Protein AF-F3KUN8-F1 (afdb_monomer)

Foldseek 3Di:
DDDDDDDDDDDDDDDPPPPPPPPPLPQADLQKEKEAEDEDPQFDDDDDDDDPDAPDRIDIGGADQDFDWDWHDGPVDTAIATDGDHGQWYWYADNVNQKIFIAGSVRDTPAIWGQAPPPSHYTHHPVNNVVSVVVVVVVVVVVVVVVVVVLLVLLVVCLVQLQDAQFKKWAWDWDDDDPDIFIKIWIWGFHDHDPFWTWTFTDAIATPVGRVHGDPPDDTDIDIDGSSRIDGDD

Mean predicted aligned error: 14.54 Å

Sequence (234 aa):
MIVGMRWFWTCVAVVGLTGCAGSLSTKVDESQALIQVTPPRQWLCALNGKEAGFLDREVTAKPGLHEVTVGIQDCAHRNVFNLTVSAGLIYRFSADLRALDVFNNSGRRVDRLFLNPNDRRTFVSLEESQRARDEQLIQRQEQQAAARAAEKQRKIANLPYIRKVGAQICREWPYSIGHGQISVIEVGYVEGVTNDKVQIRISRAYLKVAPNSSPGGFQPSIIWDDPMNWDLCQ

Structure (mmCIF, N/CA/C/O backbone):
data_AF-F3KUN8-F1
#
_entry.id   AF-F3KUN8-F1
#
loop_
_atom_site.group_PDB
_atom_site.id
_atom_site.type_symbol
_atom_site.label_atom_id
_atom_site.label_alt_id
_atom_site.label_comp_id
_atom_site.label_asym_id
_atom_site.label_entity_id
_atom_site.label_seq_id
_atom_site.pdbx_PDB_ins_code
_atom_site.Cartn_x
_atom_site.Cartn_y
_atom_site.Cartn_z
_atom_site.occupancy
_atom_site.B_iso_or_equiv
_atom_site.auth_seq_id
_atom_site.auth_comp_id
_atom_site.auth_asym_id
_atom_site.auth_atom_id
_atom_site.pdbx_PDB_model_num
ATOM 1 N N . MET A 1 1 ? 70.239 -65.206 -17.584 1.00 32.38 1 MET A N 1
ATOM 2 C CA . MET A 1 1 ? 69.664 -65.627 -18.877 1.00 32.38 1 MET A CA 1
ATOM 3 C C . MET A 1 1 ? 68.182 -65.279 -18.842 1.00 32.38 1 MET A C 1
ATOM 5 O O . MET A 1 1 ? 67.530 -65.667 -17.888 1.00 32.38 1 MET A O 1
ATOM 9 N N . ILE A 1 2 ? 67.719 -64.549 -19.862 1.00 30.73 2 ILE A N 1
ATOM 10 C CA . ILE A 1 2 ? 66.319 -64.311 -20.270 1.00 30.73 2 ILE A CA 1
ATOM 11 C C . ILE A 1 2 ? 65.497 -63.261 -19.477 1.00 30.73 2 ILE A C 1
ATOM 13 O O . ILE A 1 2 ? 65.015 -63.525 -18.386 1.00 30.73 2 ILE A O 1
ATOM 17 N N . VAL A 1 3 ? 65.355 -62.096 -20.148 1.00 31.59 3 VAL A N 1
ATOM 18 C CA . VAL A 1 3 ? 64.144 -61.274 -20.431 1.00 31.59 3 VAL A CA 1
ATOM 19 C C . VAL A 1 3 ? 63.356 -60.742 -19.219 1.00 31.59 3 VAL A C 1
ATOM 21 O O . VAL A 1 3 ? 62.933 -61.497 -18.367 1.00 31.59 3 VAL A O 1
ATOM 24 N N . GLY A 1 4 ? 63.070 -59.451 -19.040 1.00 32.59 4 GLY A N 1
ATOM 25 C CA . GLY A 1 4 ? 62.890 -58.344 -19.975 1.00 32.59 4 GLY A CA 1
ATOM 26 C C . GLY A 1 4 ? 61.475 -57.799 -19.766 1.00 32.59 4 GLY A C 1
ATOM 27 O O . GLY A 1 4 ? 60.518 -58.455 -20.153 1.00 32.59 4 GLY A O 1
ATOM 28 N N . MET A 1 5 ? 61.318 -56.620 -19.153 1.00 29.30 5 MET A N 1
ATOM 29 C CA . MET A 1 5 ? 60.013 -55.952 -19.094 1.00 29.30 5 MET A CA 1
ATOM 30 C C . MET A 1 5 ? 60.193 -54.434 -19.019 1.00 29.30 5 MET A C 1
ATOM 32 O O . MET A 1 5 ? 60.679 -53.874 -18.038 1.00 29.30 5 MET A O 1
ATOM 36 N N . ARG A 1 6 ? 59.863 -53.793 -20.143 1.00 32.66 6 ARG A N 1
ATOM 37 C CA . ARG A 1 6 ? 59.879 -52.347 -20.370 1.00 32.66 6 ARG A CA 1
ATOM 38 C C . ARG A 1 6 ? 58.789 -51.675 -19.537 1.00 32.66 6 ARG A C 1
ATOM 40 O O . ARG A 1 6 ? 57.626 -52.055 -19.629 1.00 32.66 6 ARG A O 1
ATOM 47 N N . TRP A 1 7 ? 59.167 -50.635 -18.802 1.00 31.30 7 TRP A N 1
ATOM 48 C CA . TRP A 1 7 ? 58.241 -49.688 -18.190 1.00 31.30 7 TRP A CA 1
ATOM 49 C C . TRP A 1 7 ? 57.826 -48.648 -19.235 1.00 31.30 7 TRP A C 1
ATOM 51 O O . TRP A 1 7 ? 58.663 -47.917 -19.764 1.00 31.30 7 TRP A O 1
ATOM 61 N N . PHE A 1 8 ? 56.533 -48.610 -19.551 1.00 30.59 8 PHE A N 1
ATOM 62 C CA . PHE A 1 8 ? 55.912 -47.563 -20.357 1.00 30.59 8 PHE A CA 1
ATOM 63 C C . PHE A 1 8 ? 55.776 -46.292 -19.508 1.00 30.59 8 PHE A C 1
ATOM 65 O O . PHE A 1 8 ? 55.036 -46.265 -18.526 1.00 30.59 8 PHE A O 1
ATOM 72 N N . TRP A 1 9 ? 56.481 -45.232 -19.897 1.00 30.69 9 TRP A N 1
ATOM 73 C CA . TRP A 1 9 ? 56.189 -43.873 -19.452 1.00 30.69 9 TRP A CA 1
ATOM 74 C C . TRP A 1 9 ? 54.916 -43.399 -20.155 1.00 30.69 9 TRP A C 1
ATOM 76 O O . TRP A 1 9 ? 54.897 -43.275 -21.377 1.00 30.69 9 TRP A O 1
ATOM 86 N N . THR A 1 10 ? 53.859 -43.125 -19.391 1.00 34.28 10 THR A N 1
ATOM 87 C CA . THR A 1 10 ? 52.678 -42.419 -19.899 1.00 34.28 10 THR A CA 1
ATOM 88 C C . THR A 1 10 ? 52.668 -41.039 -19.260 1.00 34.28 10 THR A C 1
ATOM 90 O O . THR A 1 10 ? 52.385 -40.895 -18.073 1.00 34.28 10 THR A O 1
ATOM 93 N N . CYS A 1 11 ? 53.045 -40.027 -20.041 1.00 30.00 11 CYS A N 1
ATOM 94 C CA . CYS A 1 11 ? 52.900 -38.627 -19.669 1.00 30.00 11 CYS A CA 1
ATOM 95 C C . CYS A 1 11 ? 51.408 -38.293 -19.560 1.00 30.00 11 CYS A C 1
ATOM 97 O O . CYS A 1 11 ? 50.670 -38.377 -20.541 1.00 30.00 11 CYS A O 1
ATOM 99 N N . VAL A 1 12 ? 50.974 -37.902 -18.365 1.00 31.91 12 VAL A N 1
ATOM 100 C CA . VAL A 1 12 ? 49.663 -37.296 -18.130 1.00 31.91 12 VAL A CA 1
ATOM 101 C C . VAL A 1 12 ? 49.683 -35.897 -18.748 1.00 31.91 12 VAL A C 1
ATOM 103 O O . VAL A 1 12 ? 50.331 -34.988 -18.232 1.00 31.91 12 VAL A O 1
ATOM 106 N N . ALA A 1 13 ? 48.998 -35.732 -19.878 1.00 29.38 13 ALA A N 1
ATOM 107 C CA . ALA A 1 13 ? 48.717 -34.426 -20.456 1.00 29.38 13 ALA A CA 1
ATOM 108 C C . ALA A 1 13 ? 47.660 -33.725 -19.591 1.00 29.38 13 ALA A C 1
ATOM 110 O O . ALA A 1 13 ? 46.498 -34.130 -19.548 1.00 29.38 13 ALA A O 1
ATOM 111 N N . VAL A 1 14 ? 48.078 -32.684 -18.872 1.00 32.38 14 VAL A N 1
ATOM 112 C CA . VAL A 1 14 ? 47.174 -31.787 -18.152 1.00 32.38 14 VAL A CA 1
ATOM 113 C C . VAL A 1 14 ? 46.357 -31.005 -19.177 1.00 32.38 14 VAL A C 1
ATOM 115 O O . VAL A 1 14 ? 46.889 -30.281 -20.016 1.00 32.38 14 VAL A O 1
ATOM 118 N N . VAL A 1 15 ? 45.043 -31.185 -19.087 1.00 32.38 15 VAL A N 1
ATOM 119 C CA . VAL A 1 15 ? 44.008 -30.482 -19.840 1.00 32.38 15 VAL A CA 1
ATOM 120 C C . VAL A 1 15 ? 44.037 -28.999 -19.462 1.00 32.38 15 VAL A C 1
ATOM 122 O O . VAL A 1 15 ? 43.474 -28.584 -18.453 1.00 32.38 15 VAL A O 1
ATOM 125 N N . GLY A 1 16 ? 44.700 -28.189 -20.283 1.00 26.64 16 GLY A N 1
ATOM 126 C CA . GLY A 1 16 ? 44.530 -26.741 -20.305 1.00 26.64 16 GLY A CA 1
ATOM 127 C C . GLY A 1 16 ? 43.359 -26.382 -21.213 1.00 26.64 16 GLY A C 1
ATOM 128 O O . GLY A 1 16 ? 43.564 -26.064 -22.379 1.00 26.64 16 GLY A O 1
ATOM 129 N N . LEU A 1 17 ? 42.129 -26.449 -20.696 1.00 30.94 17 LEU A N 1
ATOM 130 C CA . LEU A 1 17 ? 40.975 -25.813 -21.334 1.00 30.94 17 LEU A CA 1
ATOM 131 C C . LEU A 1 17 ? 41.127 -24.295 -21.179 1.00 30.94 17 LEU A C 1
ATOM 133 O O . LEU A 1 17 ? 40.593 -23.684 -20.255 1.00 30.94 17 LEU A O 1
ATOM 137 N N . THR A 1 18 ? 41.882 -23.678 -22.084 1.00 31.52 18 THR A N 1
ATOM 138 C CA . THR A 1 18 ? 41.754 -22.253 -22.367 1.00 31.52 18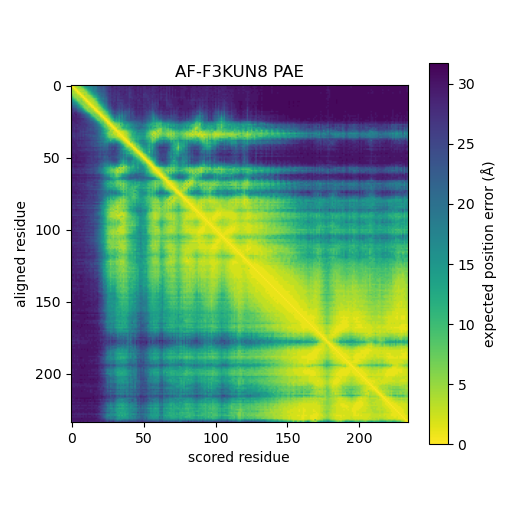 THR A CA 1
ATOM 139 C C . THR A 1 18 ? 40.354 -22.036 -22.927 1.00 31.52 18 THR A C 1
ATOM 141 O O . THR A 1 18 ? 40.066 -22.289 -24.094 1.00 31.52 18 THR A O 1
ATOM 144 N N . GLY A 1 19 ? 39.442 -21.615 -22.052 1.00 26.66 19 GLY A N 1
ATOM 145 C CA . GLY A 1 19 ? 38.137 -21.129 -22.458 1.00 26.66 19 GLY A CA 1
ATOM 146 C C . GLY A 1 19 ? 38.333 -19.972 -23.428 1.00 26.66 19 GLY A C 1
ATOM 147 O O . GLY A 1 19 ? 38.747 -18.884 -23.031 1.00 26.66 19 GLY A O 1
ATOM 148 N N . CYS A 1 20 ? 38.037 -20.210 -24.703 1.00 29.95 20 CYS A N 1
ATOM 149 C CA . CYS A 1 20 ? 37.795 -19.152 -25.662 1.00 29.95 20 CYS A CA 1
ATOM 150 C C . CYS A 1 20 ? 36.599 -18.341 -25.153 1.00 29.95 20 CYS A C 1
ATOM 152 O O . CYS A 1 20 ? 35.443 -18.694 -25.383 1.00 29.95 20 CYS A O 1
ATOM 154 N N . ALA A 1 21 ? 36.870 -17.242 -24.452 1.00 31.73 21 ALA A N 1
ATOM 155 C CA . ALA A 1 21 ? 35.954 -16.120 -24.423 1.00 31.73 21 ALA A CA 1
ATOM 156 C C . ALA A 1 21 ? 35.914 -15.580 -25.857 1.00 31.73 21 ALA A C 1
ATOM 158 O O . ALA A 1 21 ? 36.740 -14.762 -26.250 1.00 31.73 21 ALA A O 1
ATOM 159 N N . GLY A 1 22 ? 35.014 -16.129 -26.673 1.00 27.84 22 GLY A N 1
ATOM 160 C CA . GLY A 1 22 ? 34.710 -15.580 -27.981 1.00 27.84 22 GLY A CA 1
ATOM 161 C C . GLY A 1 22 ? 34.134 -14.187 -27.779 1.00 27.84 22 GLY A C 1
ATOM 162 O O . GLY A 1 22 ? 32.946 -14.038 -27.500 1.00 27.84 22 GLY A O 1
ATOM 163 N N . SER A 1 23 ? 34.973 -13.162 -27.897 1.00 33.62 23 SER A N 1
ATOM 164 C CA . SER A 1 23 ? 34.515 -11.824 -28.229 1.00 33.62 23 SER A CA 1
ATOM 165 C C . SER A 1 23 ? 33.959 -11.895 -29.649 1.00 33.62 23 SER A C 1
ATOM 167 O O . SER A 1 23 ? 34.680 -11.738 -30.632 1.00 33.62 23 SER A O 1
ATOM 169 N N . LEU A 1 24 ? 32.666 -12.204 -29.758 1.00 36.97 24 LEU A N 1
ATOM 170 C CA . LEU A 1 24 ? 31.920 -12.077 -31.001 1.00 36.97 24 LEU A CA 1
ATOM 171 C C . LEU A 1 24 ? 31.959 -10.589 -31.389 1.00 36.97 24 LEU A C 1
ATOM 173 O O . LEU A 1 24 ? 31.207 -9.772 -30.863 1.00 36.97 24 LEU A O 1
ATOM 177 N N . SER A 1 25 ? 32.903 -10.216 -32.253 1.00 38.19 25 SER A N 1
ATOM 178 C CA . SER A 1 25 ? 32.890 -8.934 -32.951 1.00 38.19 25 SER A CA 1
ATOM 179 C C . SER A 1 25 ? 31.845 -9.049 -34.056 1.00 38.19 25 SER A C 1
ATOM 181 O O . SER A 1 25 ? 32.158 -9.330 -35.211 1.00 38.19 25 SER A O 1
ATOM 183 N N . THR A 1 26 ? 30.574 -8.924 -33.684 1.00 53.50 26 THR A N 1
ATOM 184 C CA . THR A 1 26 ? 29.479 -8.799 -34.641 1.00 53.50 26 THR A CA 1
ATOM 185 C C . THR A 1 26 ? 29.529 -7.388 -35.211 1.00 53.50 26 THR A C 1
ATOM 187 O O . THR A 1 26 ? 29.015 -6.437 -34.631 1.00 53.50 26 THR A O 1
ATOM 190 N N . LYS A 1 27 ? 30.221 -7.225 -36.345 1.00 53.91 27 LYS A N 1
ATOM 191 C CA . LYS A 1 27 ? 30.045 -6.037 -37.184 1.00 53.91 27 LYS A CA 1
ATOM 192 C C . LYS A 1 27 ? 28.603 -6.050 -37.684 1.00 53.91 27 LYS A C 1
ATOM 194 O O . LYS A 1 27 ? 28.247 -6.913 -38.482 1.00 53.91 27 LYS A O 1
ATOM 199 N N . VAL A 1 28 ? 27.785 -5.136 -37.175 1.00 58.41 28 VAL A N 1
ATOM 200 C CA . VAL A 1 28 ? 26.420 -4.920 -37.660 1.00 58.41 28 VAL A CA 1
ATOM 201 C C . VAL A 1 28 ? 26.501 -4.031 -38.895 1.00 58.41 28 VAL A C 1
ATOM 203 O O . VAL A 1 28 ? 27.267 -3.065 -38.918 1.00 58.41 28 VAL A O 1
ATOM 206 N N . ASP A 1 29 ? 25.749 -4.388 -39.932 1.00 59.16 29 ASP A N 1
ATOM 207 C CA . ASP A 1 29 ? 25.555 -3.541 -41.108 1.00 59.16 29 ASP A CA 1
ATOM 208 C C . ASP A 1 29 ? 25.048 -2.159 -40.652 1.00 59.16 29 ASP A C 1
ATOM 210 O O . ASP A 1 29 ? 24.178 -2.069 -39.787 1.00 59.16 29 ASP A O 1
ATOM 214 N N . GLU A 1 30 ? 25.584 -1.070 -41.205 1.00 62.00 30 GLU A N 1
ATOM 215 C CA . GLU A 1 30 ? 25.142 0.295 -40.872 1.00 62.00 30 GLU A CA 1
ATOM 216 C C . GLU A 1 30 ? 23.647 0.506 -41.163 1.00 62.00 30 GLU A C 1
ATOM 218 O O . GLU A 1 30 ? 23.007 1.382 -40.582 1.00 62.00 30 GLU A O 1
ATOM 223 N N . SER A 1 31 ? 23.072 -0.347 -42.012 1.00 56.19 31 SER A N 1
ATOM 224 C CA . SER A 1 31 ? 21.648 -0.412 -42.300 1.00 56.19 31 SER A CA 1
ATOM 225 C C . SER A 1 31 ? 20.842 -1.288 -41.330 1.00 56.19 31 SER A C 1
ATOM 227 O O . SER A 1 31 ? 19.678 -1.532 -41.594 1.00 56.19 31 SER A O 1
ATOM 229 N N . GLN A 1 32 ? 21.371 -1.805 -40.220 1.00 65.19 32 GLN A N 1
ATOM 230 C CA . GLN A 1 32 ? 20.608 -2.693 -39.324 1.00 65.19 32 GLN A CA 1
ATOM 231 C C . GLN A 1 32 ? 20.838 -2.368 -37.848 1.00 65.19 32 GLN A C 1
ATOM 233 O O . GLN A 1 32 ? 21.863 -1.805 -37.475 1.00 65.19 32 GLN A O 1
ATOM 238 N N . ALA A 1 33 ? 19.874 -2.712 -36.996 1.00 62.91 33 ALA A N 1
ATOM 239 C CA . ALA A 1 33 ? 20.032 -2.696 -35.543 1.00 62.91 33 ALA A CA 1
ATOM 240 C C . ALA A 1 33 ? 20.100 -4.135 -35.018 1.00 62.91 33 ALA A C 1
ATOM 242 O O . ALA A 1 33 ? 19.364 -4.994 -35.503 1.00 62.91 33 ALA A O 1
ATOM 243 N N . LEU A 1 34 ? 20.944 -4.398 -34.018 1.00 70.44 34 LEU A N 1
ATOM 244 C CA . LEU A 1 34 ? 21.077 -5.719 -33.394 1.00 70.44 34 LEU A CA 1
ATOM 245 C C . LEU A 1 34 ? 20.596 -5.668 -31.945 1.00 70.44 34 LEU A C 1
ATOM 247 O O . LEU A 1 34 ? 21.126 -4.905 -31.148 1.00 70.44 34 LEU A O 1
ATOM 251 N N . ILE A 1 35 ? 19.632 -6.502 -31.573 1.00 70.69 35 ILE A N 1
ATOM 252 C CA . ILE A 1 35 ? 19.118 -6.616 -30.206 1.00 70.69 35 ILE A CA 1
ATOM 253 C C . ILE A 1 35 ? 19.627 -7.922 -29.603 1.00 70.69 35 ILE A C 1
ATOM 255 O O . ILE A 1 35 ? 19.191 -8.998 -29.986 1.00 70.69 35 ILE A O 1
ATOM 259 N N . GLN A 1 36 ? 20.534 -7.838 -28.640 1.00 69.94 36 GLN A N 1
ATOM 260 C CA . GLN A 1 36 ? 21.099 -8.966 -27.917 1.00 69.94 36 GLN A CA 1
ATOM 261 C C . GLN A 1 36 ? 20.374 -9.198 -26.585 1.00 69.94 36 GLN A C 1
ATOM 263 O O . GLN A 1 36 ? 20.323 -8.327 -25.710 1.00 69.94 36 GLN A O 1
ATOM 268 N N . VAL A 1 37 ? 19.891 -10.418 -26.380 1.00 64.12 37 VAL A N 1
ATOM 269 C CA . VAL A 1 37 ? 19.349 -10.885 -25.103 1.00 64.12 37 VAL A CA 1
ATOM 270 C C . VAL A 1 37 ? 20.382 -11.810 -24.471 1.00 64.12 37 VAL A C 1
ATOM 272 O O . VAL A 1 37 ? 20.675 -12.885 -24.993 1.00 64.12 37 VAL A O 1
ATOM 275 N N . THR A 1 38 ? 20.954 -11.396 -23.336 1.00 60.28 38 THR A N 1
ATOM 276 C CA . THR A 1 38 ? 21.833 -12.266 -22.539 1.00 60.28 38 THR A CA 1
ATOM 277 C C . THR A 1 38 ? 21.018 -12.852 -21.387 1.00 60.28 38 THR A C 1
ATOM 279 O O . THR A 1 38 ? 20.906 -12.203 -20.346 1.00 60.28 38 THR A O 1
ATOM 282 N N . PRO A 1 39 ? 20.415 -14.046 -21.536 1.00 54.22 39 PRO A N 1
ATOM 283 C CA . PRO A 1 39 ? 19.679 -14.647 -20.436 1.00 54.22 39 PRO A CA 1
ATOM 284 C C . PRO A 1 39 ? 20.639 -15.008 -19.288 1.00 54.22 39 PRO A C 1
ATOM 286 O O . PRO A 1 39 ? 21.737 -15.523 -19.539 1.00 54.22 39 PRO A O 1
ATOM 289 N N . PRO A 1 40 ? 20.244 -14.814 -18.019 1.00 50.53 40 PRO A N 1
ATOM 290 C CA . PRO A 1 40 ? 20.873 -15.496 -16.896 1.00 50.53 40 PRO A CA 1
ATOM 291 C C . PRO A 1 40 ? 20.851 -17.015 -17.124 1.00 50.53 40 PRO A C 1
ATOM 293 O O . PRO A 1 40 ? 19.922 -17.552 -17.726 1.00 50.53 40 PRO A O 1
ATOM 296 N N . ARG A 1 41 ? 21.856 -17.739 -16.610 1.00 46.56 41 ARG A N 1
ATOM 297 C CA . ARG A 1 41 ? 22.044 -19.199 -16.799 1.00 46.56 41 ARG A CA 1
ATOM 298 C C . ARG A 1 41 ? 20.822 -20.088 -16.468 1.00 46.56 41 ARG A C 1
ATOM 300 O O . ARG A 1 41 ? 20.863 -21.270 -16.777 1.00 46.56 41 ARG A O 1
ATOM 307 N N . GLN A 1 42 ? 19.768 -19.555 -15.848 1.00 46.38 42 GLN A N 1
ATOM 308 C CA . GLN A 1 42 ? 18.603 -20.289 -15.333 1.00 46.38 42 GLN A CA 1
ATOM 309 C C . GLN A 1 42 ? 17.321 -20.165 -16.189 1.00 46.38 42 GLN A C 1
ATOM 311 O O . GLN A 1 42 ? 16.285 -20.673 -15.785 1.00 46.38 42 GLN A O 1
ATOM 316 N N . TRP A 1 43 ? 17.361 -19.509 -17.356 1.00 46.94 43 TRP A N 1
ATOM 317 C CA . TRP A 1 43 ? 16.150 -19.094 -18.096 1.00 46.94 43 TRP A CA 1
ATOM 318 C C . TRP A 1 43 ? 15.665 -20.069 -19.184 1.00 46.94 43 TRP A C 1
ATOM 320 O O . TRP A 1 43 ? 14.705 -19.782 -19.893 1.00 46.94 43 TRP A O 1
ATOM 330 N N . LEU A 1 44 ? 16.318 -21.219 -19.359 1.00 39.88 44 LEU A N 1
ATOM 331 C CA . LEU A 1 44 ? 15.998 -22.154 -20.444 1.00 39.88 44 LEU A CA 1
ATOM 332 C C . LEU A 1 44 ? 14.940 -23.181 -20.010 1.00 39.88 44 LEU A C 1
ATOM 334 O O . LEU A 1 44 ? 15.262 -24.336 -19.744 1.00 39.88 44 LEU A O 1
ATOM 338 N N . CYS A 1 45 ? 13.673 -22.769 -19.982 1.00 39.84 45 CYS A N 1
ATOM 339 C CA . CYS A 1 45 ? 12.540 -23.692 -20.073 1.00 39.84 45 CYS A CA 1
ATOM 340 C C . CYS A 1 45 ? 12.069 -23.732 -21.540 1.00 39.84 45 CYS A C 1
ATOM 342 O O . CYS A 1 45 ? 11.851 -22.687 -22.145 1.00 39.84 45 CYS A O 1
ATOM 344 N N . ALA A 1 46 ? 11.984 -24.925 -22.138 1.00 32.81 46 ALA A N 1
ATOM 345 C CA . ALA A 1 46 ? 11.721 -25.127 -23.567 1.00 32.81 46 ALA A CA 1
ATOM 346 C C . ALA A 1 46 ? 10.443 -24.416 -24.065 1.00 32.81 46 ALA A C 1
ATOM 348 O O . ALA A 1 46 ? 9.377 -24.557 -23.466 1.00 32.81 46 ALA A O 1
ATOM 349 N N . LEU A 1 47 ? 10.545 -23.705 -25.193 1.00 34.44 47 LEU A N 1
ATOM 350 C CA . LEU A 1 47 ? 9.426 -23.026 -25.848 1.00 34.44 47 LEU A CA 1
ATOM 351 C C . LEU A 1 47 ? 8.997 -23.792 -27.103 1.00 34.44 47 LEU A C 1
ATOM 353 O O . LEU A 1 47 ? 9.756 -23.914 -28.061 1.00 34.44 47 LEU A O 1
ATOM 357 N N . ASN A 1 48 ? 7.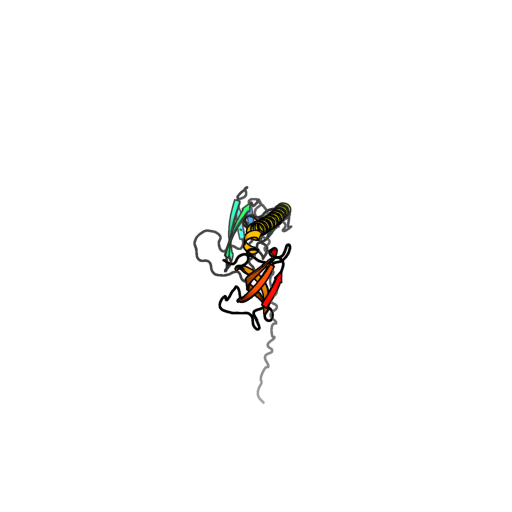762 -24.293 -27.092 1.00 31.86 48 ASN A N 1
ATOM 358 C CA . ASN A 1 48 ? 7.041 -24.732 -28.284 1.00 31.86 48 ASN A CA 1
ATOM 359 C C . ASN A 1 48 ? 6.183 -23.566 -28.785 1.00 31.86 48 ASN A C 1
ATOM 361 O O . ASN A 1 48 ? 5.380 -23.038 -28.018 1.00 31.86 48 ASN A O 1
ATOM 365 N N . GLY A 1 49 ? 6.271 -23.234 -30.074 1.00 29.11 49 GLY A N 1
ATOM 366 C CA . GLY A 1 49 ? 5.246 -22.423 -30.732 1.00 29.11 49 GLY A CA 1
ATOM 367 C C . GLY 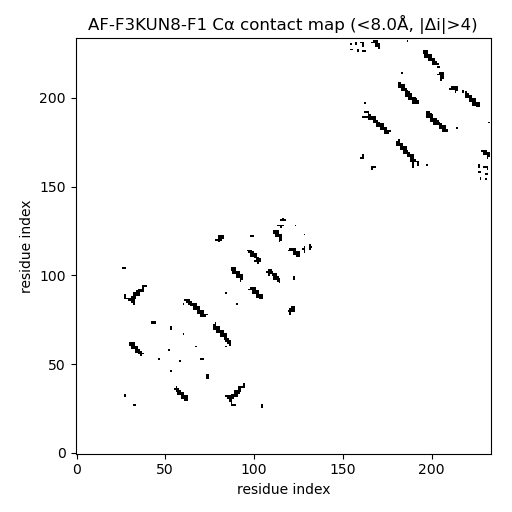A 1 49 ? 5.762 -21.522 -31.843 1.00 29.11 49 GLY A C 1
ATOM 368 O O . GLY A 1 49 ? 6.498 -20.577 -31.600 1.00 29.11 49 GLY A O 1
ATOM 369 N N . LYS A 1 50 ? 5.320 -21.838 -33.060 1.00 33.00 50 LYS A N 1
ATOM 370 C CA . LYS A 1 50 ? 5.460 -21.085 -34.308 1.00 33.00 50 LYS A CA 1
ATOM 371 C C . LYS A 1 50 ? 5.060 -19.612 -34.144 1.00 33.00 50 LYS A C 1
ATOM 373 O O . LYS A 1 50 ? 3.875 -19.331 -34.084 1.00 33.00 50 LYS A O 1
ATOM 378 N N . GLU A 1 51 ? 6.036 -18.715 -34.121 1.00 33.28 51 GLU A N 1
ATOM 379 C CA . GLU A 1 51 ? 6.026 -17.351 -34.675 1.00 33.28 51 GLU A CA 1
ATOM 380 C C . GLU A 1 51 ? 7.424 -16.762 -34.417 1.00 33.28 51 GLU A C 1
ATOM 382 O O . GLU A 1 51 ? 8.070 -17.093 -33.425 1.00 33.28 51 GLU A O 1
ATOM 387 N N . ALA A 1 52 ? 7.964 -16.020 -35.381 1.00 32.38 52 ALA A N 1
ATOM 388 C CA . ALA A 1 52 ? 9.389 -15.699 -35.484 1.00 32.38 52 ALA A CA 1
ATOM 389 C C . ALA A 1 52 ? 10.009 -15.086 -34.203 1.00 32.38 52 ALA A C 1
ATOM 391 O O . ALA A 1 52 ? 9.456 -14.153 -33.628 1.00 32.38 52 ALA A O 1
ATOM 392 N N . GLY A 1 53 ? 11.195 -15.577 -33.806 1.00 37.06 53 GLY A N 1
ATOM 393 C CA . GLY A 1 53 ? 12.120 -14.879 -32.893 1.00 37.06 53 GLY A CA 1
ATOM 394 C C . GLY A 1 53 ? 12.256 -15.398 -31.452 1.00 37.06 53 GLY A C 1
ATOM 395 O O . GLY A 1 53 ? 12.950 -14.774 -30.660 1.00 37.06 53 GLY A O 1
ATOM 396 N N . PHE A 1 54 ? 11.641 -16.525 -31.079 1.00 43.34 54 PHE A N 1
ATOM 397 C CA . PHE A 1 54 ? 11.569 -16.969 -29.671 1.00 43.34 54 PHE A CA 1
ATOM 398 C C . PHE A 1 54 ? 12.809 -17.685 -29.092 1.00 43.34 54 PHE A C 1
ATOM 400 O O . PHE A 1 54 ? 12.796 -18.068 -27.922 1.00 43.34 54 PHE A O 1
ATOM 407 N N . LEU A 1 55 ? 13.884 -17.870 -29.866 1.00 40.06 55 LEU A N 1
ATOM 408 C CA . LEU A 1 55 ? 15.114 -18.546 -29.412 1.00 40.06 55 LEU A CA 1
ATOM 409 C C . LEU A 1 55 ? 16.405 -17.789 -29.740 1.00 40.06 55 LEU A C 1
ATOM 411 O O . LEU A 1 55 ? 17.481 -18.204 -29.298 1.00 40.06 55 LEU A O 1
ATOM 415 N N . ASP A 1 56 ? 16.320 -16.684 -30.477 1.00 47.56 56 ASP A N 1
ATOM 416 C CA . ASP A 1 56 ? 17.519 -15.991 -30.914 1.00 47.56 56 ASP A CA 1
ATOM 417 C C . ASP A 1 56 ? 18.005 -15.058 -29.807 1.00 47.56 56 ASP A C 1
ATOM 419 O O . ASP A 1 56 ? 17.335 -14.115 -29.390 1.00 47.56 56 ASP A O 1
ATOM 423 N N . ARG A 1 57 ? 19.228 -15.317 -29.330 1.00 56.31 57 ARG A N 1
ATOM 424 C CA . ARG A 1 57 ? 19.964 -14.402 -28.441 1.00 56.31 57 ARG A CA 1
ATOM 425 C C . ARG A 1 57 ? 20.241 -13.054 -29.105 1.00 56.31 57 ARG A C 1
ATOM 427 O O . ARG A 1 57 ? 20.742 -12.158 -28.434 1.00 56.31 57 ARG A O 1
ATOM 434 N N . GLU A 1 58 ? 19.948 -12.934 -30.397 1.00 60.88 58 GLU A N 1
ATOM 435 C CA . GLU A 1 58 ? 20.211 -11.785 -31.243 1.00 60.88 58 GLU A CA 1
ATOM 436 C C . GLU A 1 58 ? 19.054 -11.598 -32.239 1.00 60.88 58 GLU A C 1
ATOM 438 O O . GLU A 1 58 ? 18.786 -12.476 -33.049 1.00 60.88 58 GLU A O 1
ATOM 443 N N . VAL A 1 59 ? 18.366 -10.459 -32.197 1.00 65.69 59 VAL A N 1
ATOM 444 C CA . VAL A 1 59 ? 17.308 -10.094 -33.149 1.00 65.69 59 VAL A CA 1
ATOM 445 C C . VAL A 1 59 ? 17.801 -8.927 -33.992 1.00 65.69 59 VAL A C 1
ATOM 447 O O . VAL A 1 59 ? 18.141 -7.875 -33.455 1.00 65.69 59 VAL A O 1
ATOM 450 N N . THR A 1 60 ? 17.823 -9.092 -35.311 1.00 62.72 60 THR A N 1
ATOM 451 C CA . THR A 1 60 ? 18.223 -8.025 -36.235 1.00 62.72 60 THR A CA 1
ATOM 452 C C . THR A 1 60 ? 16.993 -7.298 -36.770 1.00 62.72 60 THR A C 1
ATOM 454 O O . THR A 1 60 ? 16.087 -7.923 -37.320 1.00 62.72 60 THR A O 1
ATOM 457 N N . ALA A 1 61 ? 16.961 -5.974 -36.640 1.00 61.78 61 ALA A N 1
ATOM 458 C CA . ALA A 1 61 ? 15.891 -5.122 -37.149 1.00 61.78 61 ALA A CA 1
ATOM 459 C C . ALA A 1 61 ? 16.375 -4.269 -38.332 1.00 61.78 61 ALA A C 1
ATOM 461 O O . ALA A 1 61 ? 17.505 -3.776 -38.344 1.00 61.78 61 ALA A O 1
ATOM 462 N N . LYS A 1 62 ? 15.504 -4.096 -39.336 1.00 57.66 62 LYS A N 1
ATOM 463 C CA . LYS A 1 62 ? 15.735 -3.196 -40.479 1.00 57.66 62 LYS A CA 1
ATOM 464 C C . LYS A 1 62 ? 15.772 -1.728 -40.011 1.00 57.66 62 LYS A C 1
ATOM 466 O O . LYS A 1 62 ? 15.130 -1.403 -39.013 1.00 57.66 62 LYS A O 1
ATOM 471 N N . PRO A 1 63 ? 16.499 -0.845 -40.713 1.00 45.47 63 PRO A N 1
ATOM 472 C CA . PRO A 1 63 ? 16.717 0.528 -40.286 1.00 45.47 63 PRO A CA 1
ATOM 473 C C . PRO A 1 63 ? 15.454 1.359 -40.533 1.00 45.47 63 PRO A C 1
ATOM 475 O O . PRO A 1 63 ? 14.823 1.248 -41.582 1.00 45.47 63 PRO A O 1
ATOM 478 N N . GLY A 1 64 ? 15.103 2.210 -39.576 1.00 49.50 64 GLY A N 1
ATOM 479 C CA . GLY A 1 64 ? 13.910 3.054 -39.615 1.00 49.50 64 GLY A CA 1
ATOM 480 C C . GLY A 1 64 ? 13.357 3.232 -38.207 1.00 49.50 64 GLY A C 1
ATOM 481 O O . GLY A 1 64 ? 13.739 2.493 -37.305 1.00 49.50 64 GLY A O 1
ATOM 482 N N . LEU A 1 65 ? 12.479 4.216 -38.003 1.00 46.66 65 LEU A N 1
ATOM 483 C CA . LEU A 1 65 ? 11.791 4.441 -36.728 1.00 46.66 65 LEU A CA 1
ATOM 484 C C . LEU A 1 65 ? 10.744 3.329 -36.524 1.00 46.66 65 LEU A C 1
ATOM 486 O O . LEU A 1 65 ? 9.544 3.539 -36.676 1.00 46.66 65 LEU A O 1
ATOM 490 N N . HIS A 1 66 ? 11.219 2.106 -36.305 1.00 52.72 66 HIS A N 1
ATOM 491 C CA . HIS A 1 66 ? 10.400 0.918 -36.147 1.00 52.72 66 HIS A CA 1
ATOM 492 C C . HIS A 1 66 ? 10.290 0.606 -34.658 1.00 52.72 66 HIS A C 1
ATOM 494 O O . HIS A 1 66 ? 11.290 0.339 -33.989 1.00 52.72 66 HIS A O 1
ATOM 500 N N . GLU A 1 67 ? 9.064 0.645 -34.143 1.00 55.66 67 GLU A N 1
ATOM 501 C CA . GLU A 1 67 ? 8.741 0.030 -32.862 1.00 55.66 67 GLU A CA 1
ATOM 502 C C . GLU A 1 67 ? 8.840 -1.490 -33.056 1.00 55.66 67 GLU A C 1
ATOM 504 O O . GLU A 1 67 ? 8.041 -2.109 -33.759 1.00 55.66 67 GLU A O 1
ATOM 509 N N . VAL A 1 68 ? 9.892 -2.086 -32.507 1.00 62.56 68 VAL A N 1
ATOM 510 C CA . VAL A 1 68 ? 10.124 -3.526 -32.502 1.00 62.56 68 VAL A CA 1
ATOM 511 C C . VAL A 1 68 ? 9.595 -4.072 -31.184 1.00 62.56 68 VAL A C 1
ATOM 513 O O . VAL A 1 68 ? 10.093 -3.743 -30.107 1.00 62.56 68 VAL A O 1
ATOM 516 N N . THR A 1 69 ? 8.589 -4.936 -31.257 1.00 58.69 69 THR A N 1
ATOM 517 C CA . THR A 1 69 ? 8.114 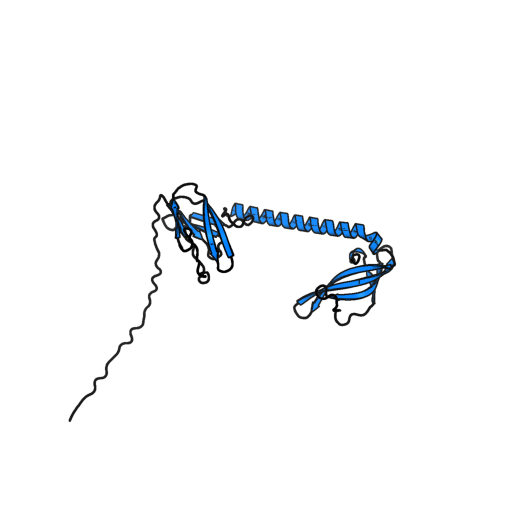-5.676 -30.087 1.00 58.69 69 THR A CA 1
ATOM 518 C C . THR A 1 69 ? 8.994 -6.902 -29.868 1.00 58.69 69 THR A C 1
ATOM 520 O O . THR A 1 69 ? 9.062 -7.790 -30.716 1.00 58.69 69 THR A O 1
ATOM 523 N N . VAL A 1 70 ? 9.651 -6.972 -28.712 1.00 64.88 70 VAL A N 1
ATOM 524 C CA . VAL A 1 70 ? 10.479 -8.108 -28.296 1.00 64.88 70 VAL A CA 1
ATOM 525 C C . VAL A 1 70 ? 9.789 -8.831 -27.145 1.00 64.88 70 VAL A C 1
ATOM 527 O O . VAL A 1 70 ? 9.659 -8.306 -26.040 1.00 64.88 70 VAL A O 1
ATOM 530 N N . GLY A 1 71 ? 9.341 -10.059 -27.398 1.00 57.38 71 GLY A N 1
ATOM 531 C CA . GLY A 1 71 ? 8.853 -10.959 -26.356 1.00 57.38 71 GLY A CA 1
ATOM 532 C C . GLY A 1 71 ? 10.007 -11.740 -25.733 1.00 57.38 71 GLY A C 1
ATOM 533 O O . GLY A 1 71 ? 10.677 -12.488 -26.434 1.00 57.38 71 GLY A O 1
ATOM 534 N N . ILE A 1 72 ? 10.215 -11.610 -24.422 1.00 62.94 72 ILE A N 1
ATOM 535 C CA . ILE A 1 72 ? 11.164 -12.424 -23.654 1.00 62.94 72 ILE A CA 1
ATOM 536 C C . ILE A 1 72 ? 10.372 -13.275 -22.664 1.00 62.94 72 ILE A C 1
ATOM 538 O O . ILE A 1 72 ? 9.718 -12.758 -21.758 1.00 62.94 72 ILE A O 1
ATOM 542 N N . GLN A 1 73 ? 10.431 -14.593 -22.824 1.00 55.91 73 GLN A N 1
ATOM 543 C CA . GLN A 1 73 ? 9.773 -15.524 -21.915 1.00 55.91 73 GLN A CA 1
ATOM 544 C C . GLN A 1 73 ? 10.781 -16.117 -20.923 1.00 55.91 73 GLN A C 1
ATOM 546 O O . GLN A 1 73 ? 11.774 -16.718 -21.318 1.00 55.91 73 GLN A O 1
ATOM 551 N N . ASP A 1 74 ? 10.503 -15.928 -19.635 1.00 53.16 74 ASP A N 1
ATOM 552 C CA . ASP A 1 74 ? 11.097 -16.641 -18.501 1.00 53.16 74 ASP A CA 1
ATOM 553 C C . ASP A 1 74 ? 10.180 -17.836 -18.146 1.00 53.16 74 ASP A C 1
ATOM 555 O O . ASP A 1 74 ? 8.982 -17.831 -18.447 1.00 53.16 74 ASP A O 1
ATOM 559 N N . CYS A 1 75 ? 10.730 -18.857 -17.490 1.00 52.31 75 CYS A N 1
ATOM 560 C CA . CYS A 1 75 ? 10.005 -19.958 -16.856 1.00 52.31 75 CYS A CA 1
ATOM 561 C C . CYS A 1 75 ? 8.799 -19.519 -15.987 1.00 52.31 75 CYS A C 1
ATOM 563 O O . CYS A 1 75 ? 7.835 -20.274 -15.883 1.00 52.31 75 CYS A O 1
ATOM 565 N N . ALA A 1 76 ? 8.824 -18.330 -15.371 1.00 53.75 76 ALA A N 1
ATOM 566 C CA . ALA A 1 76 ? 7.732 -17.818 -14.534 1.00 53.75 76 ALA A CA 1
ATOM 567 C C . ALA A 1 76 ? 6.804 -16.815 -15.246 1.00 53.75 76 ALA A C 1
ATOM 569 O O . ALA A 1 76 ? 5.626 -16.708 -14.897 1.00 53.75 76 ALA A O 1
ATOM 570 N N . HIS A 1 77 ? 7.309 -16.067 -16.233 1.00 59.97 77 HIS A N 1
ATOM 571 C CA . HIS A 1 77 ? 6.599 -14.921 -16.806 1.00 59.97 77 HIS A CA 1
ATOM 572 C C . HIS A 1 77 ? 6.920 -14.709 -18.288 1.00 59.97 77 HIS A C 1
ATOM 574 O O . HIS A 1 77 ? 8.070 -14.778 -18.714 1.00 59.97 77 HIS A O 1
ATOM 580 N N . ARG A 1 78 ? 5.901 -14.350 -19.077 1.00 65.88 78 ARG A N 1
ATOM 581 C CA . ARG A 1 78 ? 6.088 -13.813 -20.430 1.00 65.88 78 ARG A CA 1
ATOM 582 C C . ARG A 1 78 ? 6.186 -12.293 -20.340 1.00 65.88 78 ARG A C 1
ATOM 584 O O . ARG A 1 78 ? 5.173 -11.626 -20.140 1.00 65.88 78 ARG A O 1
ATOM 591 N N . ASN A 1 79 ? 7.391 -11.757 -20.489 1.00 68.69 79 ASN A N 1
ATOM 592 C CA . ASN A 1 79 ? 7.615 -10.321 -20.592 1.00 68.69 79 ASN A CA 1
ATOM 593 C C . ASN A 1 79 ? 7.559 -9.916 -22.067 1.00 68.69 79 ASN A C 1
ATOM 595 O O . ASN A 1 79 ? 8.113 -10.590 -22.930 1.00 68.69 79 ASN A O 1
ATOM 599 N N . VAL A 1 80 ? 6.865 -8.827 -22.376 1.00 69.31 80 VAL A N 1
ATOM 600 C CA . VAL A 1 80 ? 6.805 -8.277 -23.734 1.00 69.31 80 VAL A CA 1
ATOM 601 C C . VAL A 1 80 ? 7.229 -6.825 -23.644 1.00 69.31 80 VAL A C 1
ATOM 603 O O . VAL A 1 80 ? 6.617 -6.058 -22.902 1.00 69.31 80 VAL A O 1
ATOM 606 N N . PHE A 1 81 ? 8.284 -6.476 -24.369 1.00 71.44 81 PHE A N 1
ATOM 607 C CA . PHE A 1 81 ? 8.867 -5.145 -24.386 1.00 71.44 81 PHE A CA 1
ATOM 608 C C . PHE A 1 81 ? 8.655 -4.489 -25.742 1.00 71.44 81 PHE A C 1
ATOM 610 O O . PHE A 1 81 ? 8.773 -5.143 -26.778 1.00 71.44 81 PHE A O 1
ATOM 617 N N . ASN A 1 82 ? 8.401 -3.188 -25.725 1.00 71.31 82 ASN A N 1
ATOM 618 C CA . ASN A 1 82 ? 8.356 -2.369 -26.926 1.00 71.31 82 ASN A CA 1
ATOM 619 C C . ASN A 1 82 ? 9.642 -1.549 -26.990 1.00 71.31 82 ASN A C 1
ATOM 621 O O . ASN A 1 82 ? 9.960 -0.805 -26.058 1.00 71.31 82 ASN A O 1
ATOM 625 N N . LEU A 1 83 ? 10.396 -1.728 -28.073 1.00 71.88 83 LEU A N 1
ATOM 626 C CA . LEU A 1 83 ? 11.684 -1.086 -28.291 1.00 71.88 83 LEU A CA 1
ATOM 627 C C . LEU A 1 83 ? 11.619 -0.194 -29.523 1.00 71.88 83 LEU A C 1
ATOM 629 O O . LEU A 1 83 ? 11.224 -0.646 -30.591 1.00 71.88 83 LEU A O 1
ATOM 633 N N . THR A 1 84 ? 12.107 1.033 -29.408 1.00 72.88 84 THR A N 1
ATOM 634 C CA . THR A 1 84 ? 12.418 1.860 -30.578 1.00 72.88 84 THR A CA 1
ATOM 635 C C . THR A 1 84 ? 13.911 1.743 -30.842 1.00 72.88 84 THR A C 1
ATOM 637 O O . THR A 1 84 ? 14.720 2.136 -29.999 1.00 72.88 84 THR A O 1
ATOM 640 N N . VAL A 1 85 ? 14.283 1.167 -31.985 1.00 75.31 85 VAL A N 1
ATOM 641 C CA . VAL A 1 85 ? 15.688 0.908 -32.333 1.00 75.31 85 VAL A CA 1
ATOM 642 C C . VAL A 1 85 ? 16.149 1.769 -33.502 1.00 75.31 85 VAL A C 1
ATOM 644 O O . VAL A 1 85 ? 15.400 2.019 -34.442 1.00 75.31 85 VAL A O 1
ATOM 647 N N . SER A 1 86 ? 17.406 2.197 -33.447 1.00 78.31 86 SER A N 1
ATOM 648 C CA . SER A 1 86 ? 18.070 2.967 -34.496 1.00 78.31 86 SER A CA 1
ATOM 649 C C . SER A 1 86 ? 19.099 2.106 -35.218 1.00 78.31 86 SER A C 1
ATOM 651 O O . SER A 1 86 ? 19.768 1.268 -34.611 1.00 78.31 86 SER A O 1
ATOM 653 N N . ALA A 1 87 ? 19.240 2.343 -36.520 1.00 75.44 87 ALA A N 1
ATOM 654 C CA . ALA A 1 87 ? 20.216 1.667 -37.366 1.00 75.44 87 ALA A CA 1
ATOM 655 C C . ALA A 1 87 ? 21.661 1.877 -36.876 1.00 75.44 87 ALA A C 1
ATOM 657 O O . ALA A 1 87 ? 21.992 2.935 -36.337 1.00 75.44 87 ALA A O 1
ATOM 658 N N . GLY A 1 88 ? 22.520 0.876 -37.078 1.00 74.56 88 GLY A N 1
ATOM 659 C CA . GLY A 1 88 ? 23.939 0.912 -36.721 1.00 74.56 88 GLY A CA 1
ATOM 660 C C . GLY A 1 88 ? 24.229 0.814 -35.219 1.00 74.56 88 GLY A C 1
ATOM 661 O O . GLY A 1 88 ? 25.360 1.078 -34.801 1.00 74.56 88 GLY A O 1
ATOM 662 N N . LEU A 1 89 ? 23.227 0.467 -34.399 1.00 83.12 89 LEU A N 1
ATOM 663 C CA . LEU A 1 89 ? 23.362 0.306 -32.951 1.00 83.12 89 LEU A CA 1
ATOM 664 C C . LEU A 1 89 ? 23.090 -1.132 -32.501 1.00 83.12 89 LEU A C 1
ATOM 666 O O . LEU A 1 89 ? 22.293 -1.871 -33.085 1.00 83.12 89 LEU A O 1
ATOM 670 N N . ILE A 1 90 ? 23.753 -1.503 -31.409 1.00 82.50 90 ILE A N 1
ATOM 671 C CA . ILE A 1 90 ? 23.602 -2.784 -30.726 1.00 82.50 90 ILE A CA 1
ATOM 672 C C . ILE A 1 90 ? 22.933 -2.526 -29.376 1.00 82.50 90 ILE A C 1
ATOM 674 O O . ILE A 1 90 ? 23.475 -1.817 -28.533 1.00 82.50 90 ILE A O 1
ATOM 678 N N . TYR A 1 91 ? 21.778 -3.127 -29.143 1.00 82.12 91 TYR A N 1
ATOM 679 C CA . TYR A 1 91 ? 21.004 -3.024 -27.912 1.00 82.12 91 TYR A CA 1
ATOM 680 C C . TYR A 1 91 ? 21.185 -4.300 -27.104 1.00 82.12 91 TYR A C 1
ATOM 682 O O . TYR A 1 91 ? 20.935 -5.379 -27.621 1.00 82.12 91 TYR A O 1
ATOM 690 N N . ARG A 1 92 ? 21.600 -4.221 -25.842 1.00 84.19 92 ARG A N 1
ATOM 691 C CA . ARG A 1 92 ? 21.817 -5.395 -24.989 1.00 84.19 92 ARG A CA 1
ATOM 692 C C . ARG A 1 92 ? 21.023 -5.287 -23.701 1.00 84.19 92 ARG A C 1
ATOM 694 O O . ARG A 1 92 ? 21.210 -4.344 -22.936 1.00 84.19 92 ARG A O 1
ATOM 701 N N . PHE A 1 93 ? 20.180 -6.277 -23.431 1.00 80.81 93 PHE A N 1
ATOM 702 C CA . PHE A 1 93 ? 19.455 -6.341 -22.163 1.00 80.81 93 PHE A CA 1
ATOM 703 C C . PHE A 1 93 ? 20.402 -6.611 -20.990 1.00 80.81 93 PHE A C 1
ATOM 705 O O . PHE A 1 93 ? 21.321 -7.432 -21.087 1.00 80.81 93 PHE A O 1
ATOM 712 N N . SER A 1 94 ? 20.147 -5.948 -19.863 1.00 81.75 94 SER A N 1
ATOM 713 C CA . SER A 1 94 ? 20.748 -6.299 -18.580 1.00 81.75 94 SER A CA 1
ATOM 714 C C . SER A 1 94 ? 20.241 -7.658 -18.092 1.00 81.75 94 SER A C 1
ATOM 716 O O . SER A 1 94 ? 19.165 -8.116 -18.472 1.00 81.75 94 SER A O 1
ATOM 718 N N . ALA A 1 95 ? 20.997 -8.299 -17.200 1.00 74.31 95 ALA A N 1
ATOM 719 C CA . ALA A 1 95 ? 20.643 -9.617 -16.666 1.00 74.31 95 ALA A CA 1
ATOM 720 C C . ALA A 1 95 ? 19.298 -9.643 -15.907 1.00 74.31 95 ALA A C 1
ATOM 722 O O . ALA A 1 95 ? 18.671 -10.692 -15.813 1.00 74.31 95 ALA A O 1
ATOM 723 N N . ASP A 1 96 ? 18.857 -8.505 -15.363 1.00 76.56 96 ASP A N 1
ATOM 724 C CA . ASP A 1 96 ? 17.583 -8.345 -14.652 1.00 76.56 96 ASP A CA 1
ATOM 725 C C . ASP A 1 96 ? 16.437 -7.826 -15.544 1.00 76.56 96 ASP A C 1
ATOM 727 O O . ASP A 1 96 ? 15.338 -7.593 -15.043 1.00 76.56 96 ASP A O 1
ATOM 731 N N . LEU A 1 97 ? 16.693 -7.621 -16.845 1.00 77.62 97 LEU A N 1
ATOM 732 C CA . LEU A 1 97 ? 15.781 -7.027 -17.833 1.00 77.62 97 LEU A CA 1
ATOM 733 C C . LEU A 1 97 ? 15.237 -5.635 -17.476 1.00 77.62 97 LEU A C 1
ATOM 735 O O . LEU A 1 97 ? 14.226 -5.198 -18.026 1.00 77.62 97 LEU A O 1
ATOM 739 N N . ARG A 1 98 ? 15.885 -4.914 -16.557 1.00 82.75 98 ARG A N 1
ATOM 740 C CA . ARG A 1 98 ? 15.454 -3.563 -16.159 1.00 82.75 98 ARG A CA 1
ATOM 741 C C . ARG A 1 98 ? 16.142 -2.456 -16.938 1.00 82.75 98 ARG A C 1
ATOM 743 O O . ARG A 1 98 ? 15.701 -1.309 -16.864 1.00 82.75 98 ARG A O 1
ATOM 750 N N . ALA A 1 99 ? 17.206 -2.781 -17.663 1.00 86.62 99 ALA A N 1
ATOM 751 C CA . ALA A 1 99 ? 17.953 -1.834 -18.464 1.00 86.62 99 ALA A CA 1
ATOM 752 C C . ALA A 1 99 ? 18.313 -2.414 -19.834 1.00 86.62 99 ALA A C 1
ATOM 754 O O . ALA A 1 99 ? 18.460 -3.626 -20.011 1.00 86.62 99 ALA A O 1
ATOM 755 N N . LEU A 1 100 ? 18.485 -1.510 -20.790 1.00 88.12 100 LEU A N 1
ATOM 756 C CA . LEU A 1 100 ? 18.931 -1.792 -22.142 1.00 88.12 100 LEU A CA 1
ATOM 757 C C . LEU A 1 100 ? 20.168 -0.933 -22.415 1.00 88.12 100 LEU A C 1
ATOM 759 O O . LEU A 1 100 ? 20.079 0.289 -22.519 1.00 88.12 100 LEU A O 1
ATOM 763 N N . ASP A 1 101 ? 21.337 -1.563 -22.471 1.00 89.38 101 ASP A N 1
ATOM 764 C CA . ASP A 1 101 ? 22.592 -0.902 -22.820 1.00 89.38 101 ASP A CA 1
ATOM 765 C C . ASP A 1 101 ? 22.686 -0.757 -24.346 1.00 89.38 101 ASP A C 1
ATOM 767 O O . ASP A 1 101 ? 22.553 -1.740 -25.073 1.00 89.38 101 ASP A O 1
ATOM 771 N N . VAL A 1 102 ? 22.942 0.456 -24.834 1.00 89.12 102 VAL A N 1
ATOM 772 C CA . VAL A 1 102 ? 23.057 0.760 -26.266 1.00 89.12 102 VAL A CA 1
ATOM 773 C C . VAL A 1 102 ? 24.525 0.970 -26.615 1.00 89.12 102 VAL A C 1
ATOM 775 O O . VAL A 1 102 ? 25.208 1.789 -25.998 1.00 89.12 102 VAL A O 1
ATOM 778 N N . PHE A 1 103 ? 25.026 0.249 -27.609 1.00 87.38 103 PHE A N 1
ATOM 779 C CA . PHE A 1 103 ? 26.405 0.291 -28.082 1.00 87.38 103 PHE A CA 1
ATOM 780 C C . PHE A 1 103 ? 26.456 0.701 -29.551 1.00 87.38 103 PHE A C 1
ATOM 782 O O . PHE A 1 103 ? 25.546 0.411 -30.324 1.00 87.38 103 PHE A O 1
ATOM 789 N N . ASN A 1 104 ? 27.543 1.355 -29.946 1.00 87.31 104 ASN A N 1
ATOM 790 C CA . ASN A 1 104 ? 27.854 1.580 -31.354 1.00 87.31 104 ASN A CA 1
ATOM 791 C C . ASN A 1 104 ? 28.625 0.385 -31.957 1.00 87.31 104 ASN A C 1
ATOM 793 O O . ASN A 1 104 ? 29.056 -0.527 -31.246 1.00 87.31 104 ASN A O 1
ATOM 797 N N . ASN A 1 105 ? 28.895 0.443 -33.262 1.00 81.75 105 ASN A N 1
ATOM 798 C CA . ASN A 1 105 ? 29.665 -0.578 -33.985 1.00 81.75 105 ASN A CA 1
ATOM 799 C C . ASN A 1 105 ? 31.123 -0.755 -33.512 1.00 81.75 105 ASN A C 1
ATOM 801 O O . ASN A 1 105 ? 31.742 -1.770 -33.825 1.00 81.75 105 ASN A O 1
ATOM 805 N N . SER A 1 106 ? 31.688 0.191 -32.749 1.00 84.06 106 SER A N 1
ATOM 806 C CA . SER A 1 106 ? 33.015 0.030 -32.133 1.00 84.06 106 SER A CA 1
ATOM 807 C C . SER A 1 106 ? 32.975 -0.651 -30.761 1.00 84.06 106 SER A C 1
ATOM 809 O O . SER A 1 106 ? 34.017 -0.815 -30.128 1.00 84.06 106 SER A O 1
ATOM 811 N N . GLY A 1 107 ? 31.791 -1.057 -30.290 1.00 81.00 107 GLY A N 1
ATOM 812 C CA . GLY A 1 107 ? 31.595 -1.696 -28.989 1.00 81.00 107 GLY A CA 1
ATOM 813 C C . GLY A 1 107 ? 31.612 -0.721 -27.808 1.00 81.00 107 GLY A C 1
ATOM 814 O O . GLY A 1 107 ? 31.616 -1.154 -26.655 1.00 81.00 107 GLY A O 1
ATOM 815 N N . ARG A 1 108 ? 31.606 0.595 -28.056 1.00 88.06 108 ARG A N 1
ATOM 816 C CA . ARG A 1 108 ? 31.485 1.618 -27.012 1.00 88.06 108 ARG A CA 1
ATOM 817 C C . ARG A 1 108 ? 30.014 1.806 -26.656 1.00 88.06 108 ARG A C 1
ATOM 819 O O . ARG A 1 108 ? 29.185 2.031 -27.535 1.00 88.06 108 ARG A O 1
ATOM 826 N N . ARG A 1 109 ? 29.697 1.778 -25.358 1.00 89.00 109 ARG A N 1
ATOM 827 C CA . ARG A 1 109 ? 28.357 2.128 -24.872 1.00 89.00 109 ARG A CA 1
ATOM 828 C C . ARG A 1 109 ? 28.086 3.613 -25.121 1.00 89.00 109 ARG A C 1
ATOM 830 O O . ARG A 1 109 ? 28.864 4.455 -24.667 1.00 89.00 109 ARG A O 1
ATOM 837 N N . VAL A 1 110 ? 27.003 3.906 -25.828 1.00 91.00 110 VAL A N 1
ATOM 838 C CA . VAL A 1 110 ? 26.541 5.262 -26.152 1.00 91.00 110 VAL A CA 1
ATOM 839 C C . VAL A 1 110 ? 25.378 5.702 -25.275 1.00 91.00 110 VAL A C 1
ATOM 841 O O . VAL A 1 110 ? 25.276 6.887 -24.988 1.00 91.00 110 VAL A O 1
ATOM 844 N N . ASP A 1 111 ? 24.556 4.764 -24.799 1.00 90.25 111 ASP A N 1
ATOM 845 C CA . ASP A 1 111 ? 23.418 5.074 -23.935 1.00 90.25 111 ASP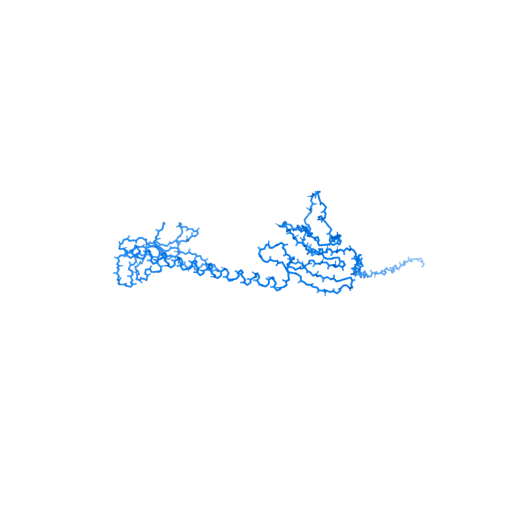 A CA 1
ATOM 846 C C . ASP A 1 111 ? 23.041 3.880 -23.040 1.00 90.25 111 ASP A C 1
ATOM 848 O O . ASP A 1 111 ? 23.520 2.754 -23.222 1.00 90.25 111 ASP A O 1
ATOM 852 N N . ARG A 1 112 ? 22.187 4.134 -22.052 1.00 91.69 112 ARG A N 1
ATOM 853 C CA . ARG A 1 112 ? 21.510 3.130 -21.238 1.00 91.69 112 ARG A CA 1
ATOM 854 C C . ARG A 1 112 ? 20.071 3.576 -20.994 1.00 91.69 112 ARG A C 1
ATOM 856 O O . ARG A 1 112 ? 19.831 4.546 -20.279 1.00 91.69 112 ARG A O 1
ATOM 863 N N . LEU A 1 113 ? 19.132 2.793 -21.508 1.00 90.94 113 LEU A N 1
ATOM 864 C CA . LEU A 1 113 ? 17.703 2.984 -21.294 1.00 90.94 113 LEU A CA 1
ATOM 865 C C . LEU A 1 113 ? 17.222 2.128 -20.122 1.00 90.94 113 LEU A C 1
ATOM 867 O O . LEU A 1 113 ? 17.786 1.071 -19.829 1.00 90.94 113 LEU A O 1
ATOM 871 N N . PHE A 1 114 ? 16.167 2.575 -19.456 1.00 90.75 114 PHE A N 1
ATOM 872 C CA . PHE A 1 114 ? 15.605 1.947 -18.266 1.00 90.75 114 PHE A CA 1
ATOM 873 C C . PHE A 1 114 ? 14.136 1.628 -18.479 1.00 90.75 114 PHE A C 1
ATOM 875 O O . PHE A 1 114 ? 13.411 2.387 -19.116 1.00 90.75 114 PHE A O 1
ATOM 882 N N . LEU A 1 115 ? 13.689 0.521 -17.899 1.00 88.00 115 LEU A N 1
ATOM 883 C CA . LEU A 1 115 ? 12.291 0.131 -17.958 1.00 88.00 115 LEU A CA 1
ATOM 884 C C . LEU A 1 115 ? 11.409 1.203 -17.297 1.00 88.00 115 LEU A C 1
ATOM 886 O O . LEU A 1 115 ? 11.659 1.629 -16.162 1.00 88.00 115 LEU A O 1
ATOM 890 N N . ASN A 1 116 ? 10.372 1.629 -18.007 1.00 88.56 116 ASN A N 1
ATOM 891 C CA . ASN A 1 116 ? 9.395 2.584 -17.517 1.00 88.56 116 ASN A CA 1
ATOM 892 C C . ASN A 1 116 ? 8.592 1.953 -16.363 1.00 88.56 116 ASN A C 1
ATOM 894 O O . ASN A 1 116 ? 7.987 0.890 -16.539 1.00 88.56 116 ASN A O 1
ATOM 898 N N . PRO A 1 117 ? 8.570 2.562 -15.164 1.00 87.12 117 PRO A N 1
ATOM 899 C CA . PRO A 1 117 ? 7.882 1.983 -14.014 1.00 87.12 117 PRO A CA 1
ATOM 900 C C . PRO A 1 117 ? 6.352 1.973 -14.159 1.00 87.12 117 PRO A C 1
ATOM 902 O O . PRO A 1 117 ? 5.701 1.228 -13.422 1.00 87.12 117 PRO A O 1
ATOM 905 N N . ASN A 1 118 ? 5.784 2.779 -15.067 1.00 87.12 118 ASN A N 1
ATOM 906 C CA . ASN A 1 118 ? 4.339 2.915 -15.260 1.00 87.12 118 ASN A CA 1
ATOM 907 C C . ASN A 1 118 ? 3.750 1.760 -16.078 1.00 87.12 118 ASN A C 1
ATOM 909 O O . ASN A 1 118 ? 2.782 1.141 -15.643 1.00 87.12 118 ASN A O 1
ATOM 913 N N . ASP A 1 119 ? 4.339 1.439 -17.232 1.00 86.12 119 ASP A N 1
ATOM 914 C CA . ASP A 1 119 ? 3.838 0.377 -18.116 1.00 86.12 119 ASP A CA 1
ATOM 915 C C . ASP A 1 119 ? 4.627 -0.939 -18.011 1.00 86.12 119 ASP A C 1
ATOM 917 O O . ASP A 1 119 ? 4.093 -1.997 -18.344 1.00 86.12 119 ASP A O 1
ATOM 921 N N . ARG A 1 120 ? 5.873 -0.891 -17.516 1.00 82.88 120 ARG A N 1
ATOM 922 C CA . ARG A 1 120 ? 6.827 -2.011 -17.449 1.00 82.88 120 ARG A CA 1
ATOM 923 C C . ARG A 1 120 ? 7.059 -2.720 -18.785 1.00 82.88 120 ARG A C 1
ATOM 925 O O . ARG A 1 120 ? 7.356 -3.914 -18.805 1.00 82.88 120 ARG A O 1
ATOM 932 N N . ARG A 1 121 ? 6.921 -1.996 -19.893 1.00 82.50 121 ARG A N 1
ATOM 933 C CA . ARG A 1 121 ? 7.062 -2.510 -21.263 1.00 82.50 121 ARG A CA 1
ATOM 934 C C . ARG A 1 121 ? 7.962 -1.638 -22.121 1.00 82.50 121 ARG A C 1
ATOM 936 O O . ARG A 1 121 ? 8.621 -2.169 -23.009 1.00 82.50 121 ARG A O 1
ATOM 943 N N . THR A 1 122 ? 7.994 -0.334 -21.869 1.00 86.38 122 THR A N 1
ATOM 944 C CA . THR A 1 122 ? 8.799 0.610 -22.646 1.00 86.38 122 THR A CA 1
ATOM 945 C C . THR A 1 122 ? 10.123 0.903 -21.954 1.00 86.38 122 THR A C 1
ATOM 947 O O . THR A 1 122 ? 10.220 0.897 -20.725 1.00 86.38 122 THR A O 1
ATOM 950 N N . PHE A 1 123 ? 11.162 1.147 -22.750 1.00 87.06 123 PHE A N 1
ATOM 951 C CA . PHE A 1 123 ? 12.456 1.611 -22.261 1.00 87.06 123 PHE A CA 1
ATOM 952 C C . PHE A 1 123 ? 12.597 3.102 -22.546 1.00 87.06 123 PHE A C 1
ATOM 954 O O . PHE A 1 123 ? 12.442 3.539 -23.682 1.00 87.06 123 PHE A O 1
ATOM 961 N N . VAL A 1 124 ? 12.885 3.865 -21.499 1.00 90.19 124 VAL A N 1
ATOM 962 C CA . VAL A 1 124 ? 12.969 5.327 -21.510 1.00 90.19 124 VAL A CA 1
ATOM 963 C C . VAL A 1 124 ? 14.329 5.777 -20.982 1.00 90.19 124 VAL A C 1
ATOM 965 O O . VAL A 1 124 ? 15.088 4.980 -20.420 1.00 90.19 124 VAL A O 1
ATOM 968 N N . SER A 1 125 ? 14.660 7.053 -21.151 1.00 91.25 125 SER A N 1
ATOM 969 C CA . SER A 1 125 ? 15.890 7.620 -20.591 1.00 91.25 125 SER A CA 1
ATOM 970 C C . SER A 1 125 ? 15.918 7.532 -19.055 1.00 91.25 125 SER A C 1
ATOM 972 O O . SER A 1 125 ? 14.894 7.331 -18.391 1.00 91.25 125 SER A O 1
ATOM 974 N N . LEU A 1 126 ? 17.101 7.700 -18.452 1.00 89.88 126 LEU A N 1
ATOM 975 C CA . LEU A 1 126 ? 17.228 7.733 -16.989 1.00 89.88 126 LEU A CA 1
ATOM 976 C C . LEU A 1 126 ? 16.348 8.823 -16.363 1.00 89.88 126 LEU A C 1
ATOM 978 O O . LEU A 1 126 ? 15.708 8.570 -15.344 1.00 89.88 126 LEU A O 1
ATOM 982 N N . GLU A 1 127 ? 16.314 10.002 -16.981 1.00 91.38 127 GLU A N 1
ATOM 983 C CA . GLU A 1 127 ? 15.558 11.156 -16.499 1.00 91.38 127 GLU A CA 1
ATOM 984 C C . GLU A 1 127 ? 14.049 10.883 -16.519 1.00 91.38 127 GLU A C 1
ATOM 986 O O . GLU A 1 127 ? 13.377 11.070 -15.507 1.00 91.38 127 GLU A O 1
ATOM 991 N N . GLU A 1 128 ? 13.517 10.350 -17.620 1.00 91.06 128 GLU A N 1
ATOM 992 C CA . GLU A 1 128 ? 12.103 9.958 -17.715 1.00 91.06 128 GLU A CA 1
ATOM 993 C C . GLU A 1 128 ? 11.754 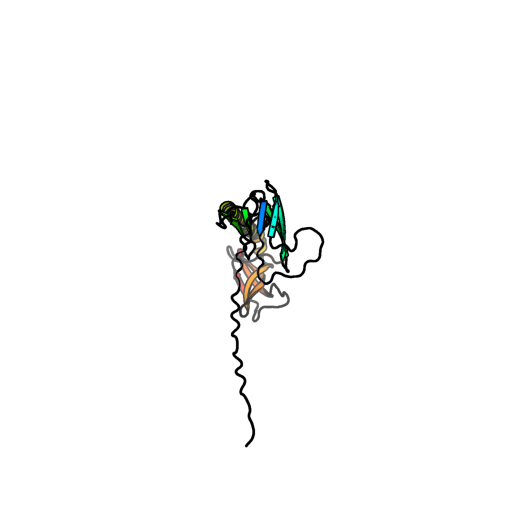8.851 -16.713 1.00 91.06 128 GLU A C 1
ATOM 995 O O . GLU A 1 128 ? 10.728 8.912 -16.036 1.00 91.06 128 GLU A O 1
ATOM 1000 N N . SER A 1 129 ? 12.636 7.859 -16.557 1.00 90.44 129 SER A N 1
ATOM 1001 C CA . SER A 1 129 ? 12.458 6.775 -15.588 1.00 90.44 129 SER A CA 1
ATOM 1002 C C . SER A 1 129 ? 12.454 7.284 -14.139 1.00 90.44 129 SER A C 1
ATOM 1004 O O . SER A 1 129 ? 11.723 6.757 -13.300 1.00 90.44 129 SER A O 1
ATOM 1006 N N . GLN A 1 130 ? 13.274 8.292 -13.821 1.00 91.69 130 GLN A N 1
ATOM 1007 C CA . GLN A 1 130 ? 13.301 8.943 -12.508 1.00 91.69 130 GLN A CA 1
ATOM 1008 C C . GLN A 1 130 ? 12.028 9.752 -12.266 1.00 91.69 130 GLN A C 1
ATOM 1010 O O . GLN A 1 130 ? 11.359 9.503 -11.268 1.00 91.69 130 GLN A O 1
ATOM 1015 N N . ARG A 1 131 ? 11.636 10.611 -13.215 1.00 92.81 131 ARG A N 1
ATOM 1016 C CA . ARG A 1 131 ? 10.398 11.401 -13.132 1.00 92.81 131 ARG A CA 1
ATOM 1017 C C . ARG A 1 131 ? 9.175 10.517 -12.893 1.00 92.81 131 ARG A C 1
ATOM 1019 O O . ARG A 1 131 ? 8.419 10.761 -11.960 1.00 92.81 131 ARG A O 1
ATOM 1026 N N . ALA A 1 132 ? 9.041 9.424 -13.644 1.00 91.25 132 ALA A N 1
ATOM 1027 C CA . ALA A 1 132 ? 7.937 8.485 -13.466 1.00 91.25 132 ALA A CA 1
ATOM 1028 C C . ALA A 1 132 ? 7.944 7.800 -12.081 1.00 91.25 132 ALA A C 1
ATOM 1030 O O . ALA A 1 132 ? 6.886 7.545 -11.509 1.00 91.25 132 ALA A O 1
ATOM 1031 N N . ARG A 1 133 ? 9.121 7.507 -11.505 1.00 90.81 133 ARG A N 1
ATOM 1032 C CA . ARG A 1 133 ? 9.215 6.980 -10.129 1.00 90.81 133 ARG A CA 1
ATOM 1033 C C . ARG A 1 133 ? 8.804 8.021 -9.093 1.00 90.81 133 ARG A C 1
ATOM 1035 O O . ARG A 1 133 ? 8.093 7.672 -8.153 1.00 90.81 133 ARG A O 1
ATOM 1042 N N . ASP A 1 134 ? 9.238 9.262 -9.261 1.00 93.12 134 ASP A N 1
ATOM 1043 C CA . ASP A 1 134 ? 8.921 10.349 -8.335 1.00 93.12 134 ASP A CA 1
ATOM 1044 C C . ASP A 1 134 ? 7.418 10.654 -8.350 1.00 93.12 134 ASP A C 1
ATOM 1046 O O . ASP A 1 134 ? 6.794 10.742 -7.293 1.00 93.12 134 ASP A O 1
ATOM 1050 N N . GLU A 1 135 ? 6.800 10.678 -9.532 1.00 92.88 135 GLU A N 1
ATOM 1051 C CA . GLU A 1 135 ? 5.347 10.792 -9.690 1.00 92.88 135 GLU A CA 1
ATOM 1052 C C . GLU A 1 135 ? 4.599 9.654 -8.981 1.00 92.88 135 GLU A C 1
ATOM 1054 O O . GLU A 1 135 ? 3.646 9.907 -8.243 1.00 92.88 135 GLU A O 1
ATOM 1059 N N . GLN A 1 136 ? 5.048 8.401 -9.125 1.00 92.00 136 GLN A N 1
ATOM 1060 C CA . GLN A 1 136 ? 4.452 7.264 -8.412 1.00 92.00 136 GLN A CA 1
ATOM 1061 C C . GLN A 1 136 ? 4.577 7.388 -6.888 1.00 92.00 136 GLN A C 1
ATOM 1063 O O . GLN A 1 136 ? 3.677 6.969 -6.153 1.00 92.00 136 GLN A O 1
ATOM 1068 N N . LEU A 1 137 ? 5.696 7.925 -6.395 1.00 93.75 137 LEU A N 1
ATOM 1069 C CA . LEU A 1 137 ? 5.897 8.159 -4.967 1.00 93.75 137 LEU A CA 1
ATOM 1070 C C . LEU A 1 137 ? 4.946 9.237 -4.450 1.00 93.75 137 LEU A C 1
ATOM 1072 O O . LEU A 1 137 ? 4.302 9.012 -3.424 1.00 93.75 137 LEU A O 1
ATOM 1076 N N . ILE A 1 138 ? 4.810 10.349 -5.174 1.00 95.75 138 ILE A N 1
ATOM 1077 C CA . ILE A 1 138 ? 3.881 11.435 -4.838 1.00 95.75 138 ILE A CA 1
ATOM 1078 C C . ILE A 1 138 ? 2.445 10.907 -4.823 1.00 95.75 138 ILE A C 1
ATOM 1080 O O . ILE A 1 138 ? 1.769 11.016 -3.804 1.00 95.75 138 ILE A O 1
ATOM 1084 N N . GLN A 1 139 ? 2.011 10.218 -5.882 1.00 93.88 139 GLN A N 1
ATOM 1085 C CA . GLN A 1 139 ? 0.666 9.637 -5.952 1.00 93.88 139 GLN A CA 1
ATOM 1086 C C . GLN A 1 139 ? 0.396 8.661 -4.803 1.00 93.88 139 GLN A C 1
ATOM 1088 O O . GLN A 1 139 ? -0.678 8.675 -4.205 1.00 93.88 139 GLN A O 1
ATOM 1093 N N . ARG A 1 140 ? 1.372 7.816 -4.448 1.00 94.75 140 ARG A N 1
ATOM 1094 C CA . ARG A 1 140 ? 1.232 6.894 -3.313 1.00 94.75 140 ARG A CA 1
ATOM 1095 C C . ARG A 1 140 ? 1.094 7.649 -1.994 1.00 94.75 140 ARG A C 1
ATOM 1097 O O . ARG A 1 140 ? 0.290 7.248 -1.155 1.00 94.75 140 ARG A O 1
ATOM 1104 N N . GLN A 1 141 ? 1.871 8.709 -1.795 1.00 96.06 141 GLN A N 1
ATOM 1105 C CA . GLN A 1 141 ? 1.782 9.543 -0.597 1.00 96.06 141 GLN A CA 1
ATOM 1106 C C . GLN A 1 141 ? 0.430 10.253 -0.513 1.00 96.06 141 GLN A C 1
ATOM 1108 O O . GLN A 1 141 ? -0.198 10.228 0.543 1.00 96.06 141 GLN A O 1
ATOM 1113 N N . GLU A 1 142 ? -0.056 10.809 -1.621 1.00 96.12 142 GLU A N 1
ATOM 1114 C CA . GLU A 1 142 ? -1.370 11.449 -1.708 1.00 96.12 142 GLU A CA 1
ATOM 1115 C C . GLU A 1 142 ? -2.501 10.460 -1.426 1.00 96.12 142 GLU A C 1
ATOM 1117 O O . GLU A 1 142 ? -3.367 10.738 -0.598 1.00 96.12 142 GLU A O 1
ATOM 1122 N N . GLN A 1 143 ? -2.466 9.269 -2.030 1.00 95.62 143 GLN A N 1
ATOM 1123 C CA . GLN A 1 143 ? -3.442 8.210 -1.762 1.00 95.62 143 GLN A CA 1
ATOM 1124 C C . GLN A 1 143 ? -3.427 7.781 -0.292 1.00 95.62 143 GLN A C 1
ATOM 1126 O O . GLN A 1 143 ? -4.484 7.617 0.316 1.00 95.62 143 GLN A O 1
ATOM 1131 N N . GLN A 1 144 ? -2.244 7.635 0.309 1.00 96.19 144 GLN A N 1
ATOM 1132 C CA . GLN A 1 144 ? -2.120 7.317 1.732 1.00 96.19 144 GLN A CA 1
ATOM 1133 C C . GLN A 1 144 ? -2.648 8.447 2.622 1.00 96.19 144 GLN A C 1
ATOM 1135 O O . GLN A 1 144 ? -3.323 8.173 3.614 1.00 96.19 144 GLN A O 1
ATOM 1140 N N . ALA A 1 145 ? -2.371 9.707 2.284 1.00 96.06 145 ALA A N 1
ATOM 1141 C CA . ALA A 1 145 ? -2.875 10.862 3.017 1.00 96.06 145 ALA A CA 1
ATOM 1142 C C . ALA A 1 145 ? -4.405 10.966 2.917 1.00 96.06 145 ALA A C 1
ATOM 1144 O O . ALA A 1 145 ? -5.073 11.138 3.937 1.00 96.06 145 ALA A O 1
ATOM 1145 N N . ALA A 1 146 ? -4.962 10.776 1.718 1.00 96.44 146 ALA A N 1
ATOM 1146 C CA . ALA A 1 146 ? -6.399 10.757 1.472 1.00 96.44 146 ALA A CA 1
ATOM 1147 C C . ALA A 1 146 ? -7.092 9.612 2.225 1.00 96.44 146 ALA A C 1
ATOM 1149 O O . ALA A 1 146 ? -8.102 9.840 2.888 1.00 96.44 146 ALA A O 1
ATOM 1150 N N . ALA A 1 147 ? -6.520 8.402 2.205 1.00 95.19 147 ALA A N 1
ATOM 1151 C CA . ALA A 1 147 ? -7.046 7.258 2.949 1.00 95.19 147 ALA A CA 1
ATOM 1152 C C . ALA A 1 147 ? -7.059 7.514 4.466 1.00 95.19 147 ALA A C 1
ATOM 1154 O O . ALA A 1 147 ? -8.075 7.285 5.120 1.00 95.19 147 ALA A O 1
ATOM 1155 N N . ARG A 1 148 ? -5.971 8.068 5.021 1.00 93.75 148 ARG A N 1
ATOM 1156 C CA . ARG A 1 148 ? -5.892 8.447 6.445 1.00 93.75 148 ARG A CA 1
ATOM 1157 C C . ARG A 1 148 ? -6.899 9.539 6.809 1.00 93.75 148 ARG A C 1
ATOM 1159 O O . ARG A 1 148 ? -7.506 9.485 7.877 1.00 93.75 148 ARG A O 1
ATOM 1166 N N . ALA A 1 149 ? -7.087 10.529 5.937 1.00 95.00 149 ALA A N 1
ATOM 1167 C CA . ALA A 1 149 ? -8.066 11.591 6.144 1.00 95.00 149 ALA A CA 1
ATOM 1168 C C . ALA A 1 149 ? -9.503 11.043 6.140 1.00 95.00 149 ALA A C 1
ATOM 1170 O O . ALA A 1 149 ? -10.282 11.375 7.035 1.00 95.00 149 ALA A O 1
ATOM 1171 N N . ALA A 1 150 ? -9.828 10.160 5.191 1.00 95.00 150 ALA A N 1
ATOM 1172 C CA . ALA A 1 150 ? -11.128 9.501 5.108 1.00 95.00 150 ALA A CA 1
ATOM 1173 C C . ALA A 1 150 ? -11.403 8.614 6.334 1.00 95.00 150 ALA A C 1
ATOM 1175 O O . ALA A 1 150 ? -12.491 8.668 6.907 1.00 95.00 150 ALA A O 1
ATOM 1176 N N . GLU A 1 151 ? -10.410 7.847 6.794 1.00 91.94 151 GLU A N 1
ATOM 1177 C CA . GLU A 1 151 ? -10.523 7.039 8.011 1.00 91.94 151 GLU A CA 1
ATOM 1178 C C . GLU A 1 151 ? -10.791 7.913 9.243 1.00 91.94 151 GLU A C 1
ATOM 1180 O O . GLU A 1 151 ? -11.715 7.643 10.013 1.00 91.94 151 GLU A O 1
ATOM 1185 N N . LYS A 1 152 ? -10.044 9.013 9.402 1.00 92.00 152 LYS A N 1
ATOM 1186 C CA . LYS A 1 152 ? -10.254 9.965 10.498 1.00 92.00 152 LYS A CA 1
ATOM 1187 C C . LYS A 1 152 ? -11.657 10.574 10.462 1.00 92.00 152 LYS A C 1
ATOM 1189 O O . LYS A 1 152 ? -12.299 10.664 11.506 1.00 92.00 152 LYS A O 1
ATOM 1194 N N . GLN A 1 153 ? -12.149 10.970 9.287 1.00 93.94 153 GLN A N 1
ATOM 1195 C CA . GLN A 1 153 ? -13.510 11.496 9.132 1.00 93.94 153 GLN A CA 1
ATOM 1196 C C . GLN A 1 153 ? -14.569 10.454 9.501 1.00 93.94 153 GLN A C 1
ATOM 1198 O O . GLN A 1 153 ? -15.502 10.778 10.232 1.00 93.94 153 GLN A O 1
ATOM 1203 N N . ARG A 1 154 ? -14.393 9.196 9.073 1.00 92.19 154 ARG A N 1
ATOM 1204 C CA . ARG A 1 154 ? -15.271 8.082 9.458 1.00 92.19 154 ARG A CA 1
ATOM 1205 C C . ARG A 1 154 ? -15.307 7.902 10.975 1.00 92.19 154 ARG A C 1
ATOM 1207 O O . ARG A 1 154 ? -16.386 7.776 11.546 1.00 92.19 154 ARG A O 1
ATOM 1214 N N . LYS A 1 155 ? -14.145 7.929 11.636 1.00 90.88 155 LYS A N 1
ATOM 1215 C CA . LYS A 1 155 ? -14.057 7.827 13.101 1.00 90.88 155 LYS A CA 1
ATOM 1216 C C . LYS A 1 155 ? -14.779 8.977 13.796 1.00 90.88 155 LYS A C 1
ATOM 1218 O O . LYS A 1 155 ? -15.595 8.726 14.675 1.00 90.88 155 LYS A O 1
ATOM 1223 N N . ILE A 1 156 ? -14.558 10.216 13.348 1.00 94.00 156 ILE A N 1
ATOM 1224 C CA . ILE A 1 156 ? -15.244 11.401 13.888 1.00 94.00 156 ILE A CA 1
ATOM 1225 C C . ILE A 1 156 ? -16.764 11.285 13.720 1.00 94.00 156 ILE A C 1
ATOM 1227 O O . ILE A 1 156 ? -17.498 11.540 14.670 1.00 94.00 156 ILE A O 1
ATOM 1231 N N . ALA A 1 157 ? -17.244 10.860 12.548 1.00 94.62 157 ALA A N 1
ATOM 1232 C CA . ALA A 1 157 ? -18.672 10.663 12.297 1.00 94.62 157 ALA A CA 1
ATOM 1233 C C . ALA A 1 157 ? -19.283 9.575 13.198 1.00 94.62 157 ALA A C 1
ATOM 1235 O O . ALA A 1 157 ? -20.436 9.687 13.610 1.00 94.62 157 ALA A O 1
ATOM 1236 N N . ASN A 1 158 ? -18.499 8.552 13.549 1.00 95.00 158 ASN A N 1
ATOM 1237 C CA . ASN A 1 158 ? -18.939 7.449 14.398 1.00 95.00 158 ASN A CA 1
ATOM 1238 C C . ASN A 1 158 ? -18.853 7.742 15.906 1.00 95.00 158 ASN A C 1
ATOM 1240 O O . ASN A 1 158 ? -19.446 7.003 16.694 1.00 95.00 158 ASN A O 1
ATOM 1244 N N . LEU A 1 159 ? -18.167 8.813 16.329 1.00 94.81 159 LEU A N 1
ATOM 1245 C CA . LEU A 1 159 ? -17.967 9.147 17.745 1.00 94.81 159 LEU A CA 1
ATOM 1246 C C . LEU A 1 159 ? -19.255 9.171 18.586 1.00 94.81 159 LEU A C 1
ATOM 1248 O O . LEU A 1 159 ? -19.228 8.621 19.689 1.00 94.81 159 LEU A O 1
ATOM 1252 N N . PRO A 1 160 ? -20.384 9.752 18.130 1.00 95.56 160 PRO A N 1
ATOM 1253 C CA . PRO A 1 160 ? -21.615 9.758 18.922 1.00 95.56 160 PRO A CA 1
ATOM 1254 C C . PRO A 1 160 ? -22.148 8.350 19.212 1.00 95.56 160 PRO A C 1
ATOM 1256 O O . PRO A 1 160 ? -22.698 8.103 20.283 1.00 95.56 160 PRO A O 1
ATOM 1259 N N . TYR A 1 161 ? -21.961 7.418 18.275 1.00 96.38 161 TYR A N 1
ATOM 1260 C CA . TYR A 1 161 ? -22.388 6.029 18.421 1.00 96.38 161 TYR A CA 1
ATOM 1261 C C . TYR A 1 161 ? -21.417 5.229 19.288 1.00 96.38 161 TYR A C 1
ATOM 1263 O O . TYR A 1 161 ? -21.859 4.459 20.134 1.00 96.38 161 TYR A O 1
ATOM 1271 N N . ILE A 1 162 ? -20.109 5.456 19.127 1.00 96.38 162 ILE A N 1
ATOM 1272 C CA . ILE A 1 162 ? -19.063 4.849 19.963 1.00 96.38 162 ILE A CA 1
ATOM 1273 C C . ILE A 1 162 ? -19.254 5.254 21.426 1.00 96.38 162 ILE A C 1
ATOM 1275 O O . ILE A 1 162 ? -19.126 4.424 22.311 1.00 96.38 162 ILE A O 1
ATOM 1279 N N . ARG A 1 163 ? -19.609 6.514 21.700 1.00 96.75 163 ARG A N 1
ATOM 1280 C CA . ARG A 1 163 ? -19.817 7.026 23.065 1.00 96.75 163 ARG A CA 1
ATOM 1281 C C . ARG A 1 163 ? -21.168 6.649 23.672 1.00 96.75 163 ARG A C 1
ATOM 1283 O O . ARG A 1 163 ? -21.470 7.094 24.771 1.00 96.75 163 ARG A O 1
ATOM 1290 N N . LYS A 1 164 ? -22.018 5.878 22.996 1.00 97.06 164 LYS A N 1
ATOM 1291 C CA . LYS A 1 164 ? -23.322 5.500 23.549 1.00 97.06 164 LYS A CA 1
ATOM 1292 C C . LYS A 1 164 ? -23.147 4.369 24.565 1.00 97.06 164 LYS A C 1
ATOM 1294 O O . LYS A 1 164 ? -22.588 3.330 24.237 1.00 97.06 164 LYS A O 1
ATOM 1299 N N . VAL A 1 165 ? -23.667 4.535 25.783 1.00 97.62 165 VAL A N 1
ATOM 1300 C CA . VAL A 1 165 ? -23.702 3.444 26.776 1.00 97.62 165 VAL A CA 1
ATOM 1301 C C . VAL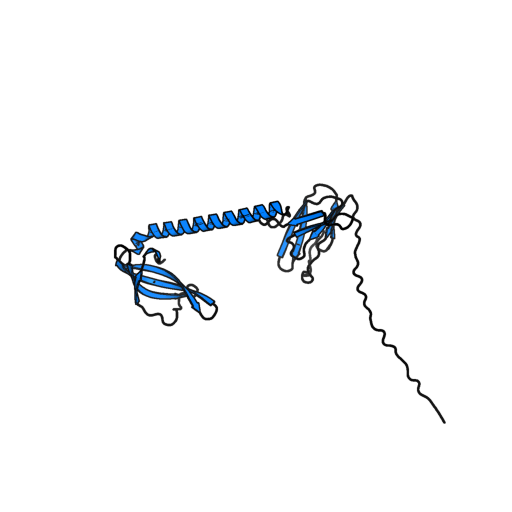 A 1 165 ? -24.438 2.234 26.186 1.00 97.62 165 VAL A C 1
ATOM 1303 O O . VAL A 1 165 ? -25.497 2.377 25.573 1.00 97.62 165 VAL A O 1
ATOM 1306 N N . GLY A 1 166 ? -23.850 1.049 26.340 1.00 96.44 166 GLY A N 1
ATOM 1307 C CA . GLY A 1 166 ? -24.290 -0.207 25.737 1.00 96.44 166 GLY A CA 1
ATOM 1308 C C . GLY A 1 166 ? -23.779 -0.451 24.312 1.00 96.44 166 GLY A C 1
ATOM 1309 O O . GLY A 1 166 ? -24.021 -1.531 23.777 1.00 96.44 166 GLY A O 1
ATOM 1310 N N . ALA A 1 167 ? -23.074 0.499 23.685 1.00 97.12 167 ALA A N 1
ATOM 1311 C CA . ALA A 1 167 ? -22.488 0.288 22.364 1.00 97.12 167 ALA A CA 1
ATOM 1312 C C . ALA A 1 167 ? -21.423 -0.811 22.402 1.00 97.12 167 ALA A C 1
ATOM 1314 O O . ALA A 1 167 ? -20.567 -0.828 23.289 1.00 97.12 167 ALA A O 1
ATOM 1315 N N . GLN A 1 168 ? -21.474 -1.700 21.409 1.00 97.94 168 GLN A N 1
ATOM 1316 C CA . GLN A 1 168 ? -20.445 -2.699 21.170 1.00 97.94 168 GLN A CA 1
ATOM 1317 C C . GLN A 1 168 ? -19.355 -2.093 20.284 1.00 97.94 168 GLN A C 1
ATOM 1319 O O . GLN A 1 168 ? -19.619 -1.658 19.160 1.00 97.94 168 GLN A O 1
ATOM 1324 N N . ILE A 1 169 ? -18.133 -2.063 20.800 1.00 97.62 169 ILE A N 1
ATOM 1325 C CA . ILE A 1 169 ? -16.989 -1.432 20.146 1.00 97.62 169 ILE A CA 1
ATOM 1326 C C . ILE A 1 169 ? -15.807 -2.392 20.095 1.00 97.62 169 ILE A C 1
ATOM 1328 O O . ILE A 1 169 ? -15.628 -3.233 20.982 1.00 97.62 169 ILE A O 1
ATOM 1332 N N . CYS A 1 170 ? -14.995 -2.259 19.053 1.00 96.50 170 CYS A N 1
ATOM 1333 C CA . CYS A 1 170 ? -13.789 -3.045 18.870 1.00 96.50 170 CYS A CA 1
ATOM 1334 C C . CYS A 1 170 ? -12.573 -2.181 18.584 1.00 96.50 170 CYS A C 1
ATOM 1336 O O . CYS A 1 170 ? -12.680 -1.103 18.002 1.00 96.50 170 CYS A O 1
ATOM 1338 N N . ARG A 1 171 ? -11.400 -2.703 18.932 1.00 95.19 171 ARG A N 1
ATOM 1339 C CA . ARG A 1 171 ? -10.121 -2.168 18.468 1.00 95.19 171 ARG A CA 1
ATOM 1340 C C . ARG A 1 171 ? -9.224 -3.289 17.978 1.00 95.19 171 ARG A C 1
ATOM 1342 O O . ARG A 1 171 ? -9.226 -4.388 18.533 1.00 95.19 171 ARG A O 1
ATOM 1349 N N . GLU A 1 172 ? -8.455 -2.992 16.942 1.00 94.50 172 GLU A N 1
ATOM 1350 C CA . GLU A 1 172 ? -7.396 -3.864 16.451 1.00 94.50 172 GLU A CA 1
ATOM 1351 C C . GLU A 1 172 ? -6.068 -3.423 17.059 1.00 94.50 172 GLU A C 1
ATOM 1353 O O . GLU A 1 172 ? -5.707 -2.249 16.982 1.00 94.50 172 GLU A O 1
ATOM 1358 N N . TRP A 1 173 ? -5.329 -4.359 17.647 1.00 91.19 173 TRP A N 1
ATOM 1359 C CA . TRP A 1 173 ? -3.996 -4.086 18.163 1.00 91.19 173 TRP A CA 1
ATOM 1360 C C . TRP A 1 173 ? -3.028 -5.232 17.844 1.00 91.19 173 TRP A C 1
ATOM 1362 O O . TRP A 1 173 ? -3.438 -6.388 17.696 1.00 91.19 173 TRP A O 1
ATOM 1372 N N . PRO A 1 174 ? -1.732 -4.928 17.690 1.00 91.06 174 PRO A N 1
ATOM 1373 C CA . PRO A 1 174 ? -0.742 -5.937 17.359 1.00 91.06 174 PRO A CA 1
ATOM 1374 C C . PRO A 1 174 ? -0.301 -6.764 18.570 1.00 91.06 174 PRO A C 1
ATOM 1376 O O . PRO A 1 174 ? 0.235 -6.222 19.532 1.00 91.06 174 PRO A O 1
ATOM 1379 N N . TYR A 1 175 ? -0.400 -8.084 18.465 1.00 86.25 175 TYR A N 1
ATOM 1380 C CA . TYR A 1 175 ? 0.072 -9.041 19.461 1.00 86.25 175 TYR A CA 1
ATOM 1381 C C . TYR A 1 175 ? 1.282 -9.824 18.942 1.00 86.25 175 TYR A C 1
ATOM 1383 O O . TYR A 1 175 ? 1.280 -10.332 17.818 1.00 86.25 175 TYR A O 1
ATOM 1391 N N . SER A 1 176 ? 2.327 -9.927 19.759 1.00 84.50 176 SER A N 1
ATOM 1392 C CA . SER A 1 176 ? 3.559 -10.638 19.402 1.00 84.50 176 SER A CA 1
ATOM 1393 C C . SER A 1 176 ? 3.483 -12.100 19.834 1.00 84.50 176 SER A C 1
ATOM 1395 O O . SER A 1 176 ? 3.242 -12.391 21.004 1.00 84.50 176 SER A O 1
ATOM 1397 N N . ILE A 1 177 ? 3.733 -13.025 18.904 1.00 81.25 177 ILE A N 1
ATOM 1398 C CA . ILE A 1 177 ? 3.815 -14.466 19.174 1.00 81.25 177 ILE A CA 1
ATOM 1399 C C . ILE A 1 177 ? 5.127 -14.990 18.583 1.00 81.25 177 ILE A C 1
ATOM 1401 O O . ILE A 1 177 ? 5.281 -15.091 17.364 1.00 81.25 177 ILE A O 1
ATOM 1405 N N . GLY A 1 178 ? 6.089 -15.326 19.448 1.00 81.50 178 GLY A N 1
ATOM 1406 C CA . GLY A 1 178 ? 7.422 -15.769 19.028 1.00 81.50 178 GLY A CA 1
ATOM 1407 C C . GLY A 1 178 ? 8.152 -14.692 18.218 1.00 81.50 178 GLY A C 1
ATOM 1408 O O . GLY A 1 178 ? 8.409 -13.605 18.727 1.00 81.50 178 GLY A O 1
ATOM 1409 N N . HIS A 1 179 ? 8.467 -14.995 16.954 1.00 80.44 179 HIS A N 1
ATOM 1410 C CA . HIS A 1 179 ? 9.101 -14.065 16.004 1.00 80.44 179 HIS A CA 1
ATOM 1411 C C . HIS A 1 179 ? 8.110 -13.395 15.032 1.00 80.44 179 HIS A C 1
ATOM 1413 O O . HIS A 1 179 ? 8.537 -12.711 14.103 1.00 80.44 179 HIS A O 1
ATOM 1419 N N . GLY A 1 180 ? 6.801 -13.609 15.205 1.00 82.88 180 GLY A N 1
ATOM 1420 C CA . GLY A 1 180 ? 5.750 -13.046 14.357 1.00 82.88 180 GLY A CA 1
ATOM 1421 C C . GLY A 1 180 ? 4.855 -12.046 15.092 1.00 82.88 180 GLY A C 1
ATOM 1422 O O . GLY A 1 180 ? 4.784 -12.027 16.321 1.00 82.88 180 GLY A O 1
ATOM 1423 N N . GLN A 1 181 ? 4.137 -11.235 14.316 1.00 87.00 181 GLN A N 1
ATOM 1424 C CA . GLN A 1 181 ? 3.133 -10.287 14.797 1.00 87.00 181 GLN A CA 1
ATOM 1425 C C . GLN A 1 181 ? 1.781 -10.660 14.186 1.00 87.00 181 GLN A C 1
ATOM 1427 O O . GLN A 1 181 ? 1.676 -10.876 12.978 1.00 87.00 181 GLN A O 1
ATOM 1432 N N . ILE A 1 182 ? 0.755 -10.761 15.023 1.00 90.00 182 ILE A N 1
ATOM 1433 C CA . ILE A 1 182 ? -0.617 -11.080 14.627 1.00 90.00 182 ILE A CA 1
ATOM 1434 C C . ILE A 1 182 ? -1.548 -9.989 15.147 1.00 90.00 182 ILE A C 1
ATOM 1436 O O . ILE A 1 182 ? -1.349 -9.463 16.238 1.00 90.00 182 ILE A O 1
ATOM 1440 N N . SER A 1 183 ? -2.576 -9.639 14.384 1.00 92.75 183 SER A N 1
ATOM 1441 C CA . SER A 1 183 ? -3.591 -8.701 14.863 1.00 92.75 183 SER A CA 1
ATOM 1442 C C . SER A 1 183 ? -4.575 -9.399 15.797 1.00 92.75 183 SER A C 1
ATOM 1444 O O . SER A 1 183 ? -5.164 -10.424 15.433 1.00 92.75 183 SER A O 1
ATOM 1446 N N . VAL A 1 184 ? -4.796 -8.819 16.972 1.00 93.12 184 VAL A N 1
ATOM 1447 C CA . VAL A 1 184 ? -5.878 -9.174 17.893 1.00 93.12 184 VAL A CA 1
ATOM 1448 C C . VAL A 1 184 ? -6.985 -8.137 17.758 1.00 93.12 184 VAL A C 1
ATOM 1450 O O . VAL A 1 184 ? -6.720 -6.938 17.703 1.00 93.12 184 VAL A O 1
ATOM 1453 N N . ILE A 1 185 ? -8.228 -8.607 17.716 1.00 95.38 185 ILE A N 1
ATOM 1454 C CA . ILE A 1 185 ? -9.413 -7.770 17.865 1.00 95.38 185 ILE A CA 1
ATOM 1455 C C . ILE A 1 185 ? -9.913 -7.912 19.296 1.00 95.38 185 ILE A C 1
ATOM 1457 O O . ILE A 1 185 ? -10.238 -9.014 19.743 1.00 95.38 185 ILE A O 1
ATOM 1461 N N . GLU A 1 186 ? -9.985 -6.796 20.009 1.00 95.38 186 GLU A N 1
ATOM 1462 C CA . GLU A 1 186 ? -10.664 -6.703 21.297 1.00 95.38 186 GLU A CA 1
ATOM 1463 C C . GLU A 1 186 ? -12.075 -6.188 21.097 1.00 95.38 186 GLU A C 1
ATOM 1465 O O . GLU A 1 186 ? -12.282 -5.248 20.339 1.00 95.38 186 GLU A O 1
ATOM 1470 N N . VAL A 1 187 ? -13.029 -6.792 21.797 1.00 96.94 187 VAL A N 1
ATOM 1471 C CA . VAL A 1 187 ? -14.441 -6.423 21.778 1.00 96.94 187 VAL A CA 1
ATOM 1472 C C . VAL A 1 187 ? -14.878 -6.074 23.192 1.00 96.94 187 VAL A C 1
ATOM 1474 O O . VAL A 1 187 ? -14.737 -6.869 24.132 1.00 96.94 187 VAL A O 1
ATOM 1477 N N . GLY A 1 188 ? -15.457 -4.891 23.336 1.00 97.44 188 GLY A N 1
ATOM 1478 C CA . GLY A 1 188 ? -15.974 -4.390 24.596 1.00 97.44 188 GLY A CA 1
ATOM 1479 C C . GLY A 1 188 ? -17.322 -3.704 24.450 1.00 97.44 188 GLY A C 1
ATOM 1480 O O . GLY A 1 188 ? -17.798 -3.443 23.346 1.00 97.44 188 GLY A O 1
ATOM 1481 N N . TYR A 1 189 ? -17.929 -3.427 25.598 1.00 98.25 189 TYR A N 1
ATOM 1482 C CA . TYR A 1 189 ? -19.180 -2.688 25.700 1.00 98.25 189 TYR A CA 1
ATOM 1483 C C . TYR A 1 189 ? -18.966 -1.433 26.533 1.00 98.25 189 TYR A C 1
ATOM 1485 O O . TYR A 1 189 ? -18.299 -1.480 27.570 1.00 98.25 189 TYR A O 1
ATOM 1493 N N . VAL A 1 190 ? -19.530 -0.316 26.082 1.00 98.31 190 VAL A N 1
ATOM 1494 C CA . VAL A 1 190 ? -19.435 0.959 26.801 1.00 98.31 190 VAL A CA 1
ATOM 1495 C C . VAL A 1 190 ? -20.358 0.951 28.013 1.00 98.31 190 VAL A C 1
ATOM 1497 O O . VAL A 1 190 ? -21.560 0.740 27.882 1.00 98.31 190 VAL A O 1
ATOM 1500 N N . GLU A 1 191 ? -19.807 1.222 29.190 1.00 97.75 191 GLU A N 1
ATOM 1501 C CA . GLU A 1 191 ? -20.545 1.229 30.463 1.00 97.75 191 GLU A CA 1
ATOM 1502 C C . GLU A 1 191 ? -20.762 2.633 31.022 1.00 97.75 191 GLU A C 1
ATOM 1504 O O . GLU A 1 191 ? -21.735 2.886 31.726 1.00 97.75 191 GLU A O 1
ATOM 1509 N N . GLY A 1 192 ? -19.863 3.553 30.687 1.00 96.94 192 GLY A N 1
ATOM 1510 C CA . GLY A 1 192 ? -19.835 4.907 31.216 1.00 96.94 192 GLY A CA 1
ATOM 1511 C C . GLY A 1 192 ? -19.107 5.841 30.261 1.00 96.94 192 GLY A C 1
ATOM 1512 O O . GLY A 1 192 ? -18.330 5.408 29.411 1.00 96.94 192 GLY A O 1
ATOM 1513 N N . VAL A 1 193 ? -19.390 7.136 30.365 1.00 97.00 193 VAL A N 1
ATOM 1514 C CA . VAL A 1 193 ? -18.882 8.152 29.438 1.00 97.00 193 VAL A CA 1
ATOM 1515 C C . VAL A 1 193 ? -18.564 9.410 30.234 1.00 97.00 193 VAL A C 1
ATOM 1517 O O . VAL A 1 193 ? -19.404 9.887 30.995 1.00 97.00 193 VAL A O 1
ATOM 1520 N N . THR A 1 194 ? -17.366 9.954 30.049 1.00 95.50 194 THR A N 1
ATOM 1521 C CA . THR A 1 194 ? -16.987 11.300 30.500 1.00 95.50 194 THR A CA 1
ATOM 1522 C C . THR A 1 194 ? -16.864 12.224 29.290 1.00 95.50 194 THR A C 1
ATOM 1524 O O . THR A 1 194 ? -17.200 11.852 28.162 1.00 95.50 194 THR A O 1
ATOM 1527 N N . ASN A 1 195 ? -16.389 13.454 29.497 1.00 90.31 195 ASN A N 1
ATOM 1528 C CA . ASN A 1 195 ? -16.177 14.408 28.409 1.00 90.31 195 ASN A CA 1
ATOM 1529 C C . ASN A 1 195 ? -15.140 13.918 27.383 1.00 90.31 195 ASN A C 1
ATOM 1531 O O . ASN A 1 195 ? -15.319 14.163 26.189 1.00 90.31 195 ASN A O 1
ATOM 1535 N N . ASP A 1 196 ? -14.117 13.199 27.840 1.00 93.50 196 ASP A N 1
ATOM 1536 C CA . ASP A 1 196 ? -12.916 12.817 27.093 1.00 93.50 196 ASP A CA 1
ATOM 1537 C C . ASP A 1 196 ? -12.726 11.300 26.931 1.00 93.50 196 ASP A C 1
ATOM 1539 O O . ASP A 1 196 ? -12.018 10.876 26.021 1.00 93.50 196 ASP A O 1
ATOM 1543 N N . LYS A 1 197 ? -13.352 10.474 27.777 1.00 97.12 197 LYS A N 1
ATOM 1544 C CA . LYS A 1 197 ? -13.135 9.022 27.801 1.00 97.12 197 LYS A CA 1
ATOM 1545 C C . LYS A 1 197 ? -14.431 8.233 27.854 1.00 97.12 197 LYS A C 1
ATOM 1547 O O . LYS A 1 197 ? -15.486 8.720 28.264 1.00 97.12 197 LYS A O 1
ATOM 1552 N N . VAL A 1 198 ? -14.324 6.971 27.464 1.00 97.62 198 VAL A N 1
ATOM 1553 C CA . VAL A 1 198 ? -15.362 5.958 27.645 1.00 97.62 198 VAL A CA 1
ATOM 1554 C C . VAL A 1 198 ? -14.850 4.870 28.582 1.00 97.62 198 VAL A C 1
ATOM 1556 O O . VAL A 1 198 ? -13.691 4.459 28.505 1.00 97.62 198 VAL A O 1
ATOM 1559 N N . GLN A 1 199 ? -15.713 4.419 29.486 1.00 98.38 199 GLN A N 1
ATOM 1560 C CA . GLN A 1 199 ? -15.490 3.229 30.291 1.00 98.38 199 GLN A CA 1
ATOM 1561 C C . GLN A 1 199 ? -15.947 2.022 29.487 1.00 98.38 199 GLN A C 1
ATOM 1563 O O . GLN A 1 199 ? -17.093 1.974 29.042 1.00 98.38 199 GLN A O 1
ATOM 1568 N N . ILE A 1 200 ? -15.065 1.049 29.312 1.00 98.38 200 ILE A N 1
ATOM 1569 C CA . ILE A 1 200 ? -15.285 -0.090 28.429 1.00 98.38 200 ILE A CA 1
ATOM 1570 C C . ILE A 1 200 ? -15.066 -1.363 29.229 1.00 98.38 200 ILE A C 1
ATOM 1572 O O . ILE A 1 200 ? -13.979 -1.574 29.769 1.00 98.38 200 ILE A O 1
ATOM 1576 N N . ARG A 1 201 ? -16.071 -2.239 29.263 1.00 98.25 201 ARG A N 1
ATOM 1577 C CA . ARG A 1 201 ? -15.898 -3.620 29.714 1.00 98.25 201 ARG A CA 1
ATOM 1578 C C . ARG A 1 201 ? -15.462 -4.466 28.530 1.00 98.25 201 ARG A C 1
ATOM 1580 O O . ARG A 1 201 ? -16.277 -4.804 27.670 1.00 98.25 201 ARG A O 1
ATOM 1587 N N . ILE A 1 202 ? -14.182 -4.813 28.484 1.00 97.06 202 ILE A N 1
ATOM 1588 C CA . ILE A 1 202 ? -13.639 -5.729 27.482 1.00 97.06 202 ILE A CA 1
ATOM 1589 C C . ILE A 1 202 ? -14.122 -7.133 27.834 1.00 97.06 202 ILE A C 1
ATOM 1591 O O . ILE A 1 202 ? -13.853 -7.646 28.919 1.00 97.06 202 ILE A O 1
ATOM 1595 N N . SER A 1 203 ? -14.864 -7.741 26.915 1.00 95.94 203 SER A N 1
ATOM 1596 C CA . SER A 1 203 ? -15.535 -9.029 27.130 1.00 95.94 203 SER A CA 1
ATOM 1597 C C . SER A 1 203 ? -14.875 -10.169 26.365 1.00 95.94 203 SER A C 1
ATOM 1599 O O . SER A 1 203 ? -14.913 -11.315 26.810 1.00 95.94 203 SER A O 1
ATOM 1601 N N . ARG A 1 204 ? -14.254 -9.862 25.221 1.00 94.75 204 ARG A N 1
ATOM 1602 C CA . ARG A 1 204 ? -13.640 -10.850 24.339 1.00 94.75 204 ARG A CA 1
ATOM 1603 C C . ARG A 1 204 ? -12.414 -10.265 23.652 1.00 94.75 204 ARG A C 1
ATOM 1605 O O . ARG A 1 204 ? -12.407 -9.099 23.275 1.00 94.75 204 ARG A O 1
ATOM 1612 N N . ALA A 1 205 ? -11.425 -11.115 23.418 1.00 94.81 205 ALA A N 1
ATOM 1613 C CA . ALA A 1 205 ? -10.348 -10.867 22.474 1.00 94.81 205 ALA A CA 1
ATOM 1614 C C . ALA A 1 205 ? -10.187 -12.091 21.568 1.00 94.81 205 ALA A C 1
ATOM 1616 O O . ALA A 1 205 ? -10.322 -13.230 22.032 1.00 94.81 205 ALA A O 1
ATOM 1617 N N . TYR A 1 206 ? -9.917 -11.872 20.285 1.00 94.06 206 TYR A N 1
ATOM 1618 C CA . TYR A 1 206 ? -9.667 -12.951 19.331 1.00 94.06 206 TYR A CA 1
ATOM 1619 C C . TYR A 1 206 ? -8.625 -12.575 18.281 1.00 94.06 206 TYR A C 1
ATOM 1621 O O . TYR A 1 206 ? -8.395 -11.404 17.995 1.00 94.06 206 TYR A O 1
ATOM 1629 N N . LEU A 1 207 ? -7.989 -13.581 17.689 1.00 92.12 207 LEU A N 1
ATOM 1630 C CA . LEU A 1 207 ? -7.034 -13.391 16.601 1.00 92.12 207 LEU A CA 1
ATOM 1631 C C . LEU A 1 207 ? -7.784 -13.052 15.305 1.00 92.12 207 LEU A C 1
ATOM 1633 O O . LEU A 1 207 ? -8.668 -13.797 14.892 1.00 92.12 207 LEU A O 1
ATOM 1637 N N . LYS A 1 208 ? -7.407 -11.977 14.606 1.00 91.38 208 LYS A N 1
ATOM 1638 C CA . LYS A 1 208 ? -8.076 -11.544 13.362 1.00 91.38 208 LYS A CA 1
ATOM 1639 C C . LYS A 1 208 ? -8.088 -12.630 12.278 1.00 91.38 208 LYS A C 1
ATOM 1641 O O . LYS A 1 208 ? -9.074 -12.782 11.570 1.00 91.38 208 LYS A O 1
ATOM 1646 N N . VAL A 1 209 ? -7.007 -13.405 12.180 1.00 90.62 209 VAL A N 1
ATOM 1647 C CA . VAL A 1 209 ? -6.878 -14.532 11.235 1.00 90.62 209 VAL A CA 1
ATOM 1648 C C . VAL A 1 209 ? -7.556 -15.821 11.719 1.00 90.62 209 VAL A C 1
ATOM 1650 O O . VAL A 1 209 ? -7.734 -16.744 10.933 1.00 90.62 209 VAL A O 1
ATOM 1653 N N . ALA A 1 210 ? -7.931 -15.901 13.000 1.00 89.00 210 ALA A N 1
ATOM 1654 C CA . ALA A 1 210 ? -8.596 -17.055 13.601 1.00 89.00 210 ALA A CA 1
ATOM 1655 C C . ALA A 1 210 ? -9.623 -16.587 14.657 1.00 89.00 210 ALA A C 1
ATOM 1657 O O . ALA A 1 210 ? -9.329 -16.620 15.853 1.00 89.00 210 ALA A O 1
ATOM 1658 N N . PRO A 1 211 ? -10.837 -16.160 14.245 1.00 87.00 211 PRO A N 1
ATOM 1659 C CA . PRO A 1 211 ? -11.811 -15.513 15.140 1.00 87.00 211 PRO A CA 1
ATOM 1660 C C . PRO A 1 211 ? -12.321 -16.376 16.304 1.00 87.00 211 PRO A C 1
ATOM 1662 O O . PRO A 1 211 ? -12.854 -15.866 17.294 1.00 87.00 211 PRO A O 1
ATOM 1665 N N . ASN A 1 212 ? -12.149 -17.693 16.194 1.00 90.50 212 ASN A N 1
ATOM 1666 C CA . ASN A 1 212 ? -12.502 -18.660 17.234 1.00 90.50 212 ASN A CA 1
ATOM 1667 C C . ASN A 1 212 ? -11.376 -18.877 18.259 1.00 90.50 212 ASN A C 1
ATOM 1669 O O . ASN A 1 212 ? -11.579 -19.592 19.236 1.00 90.50 212 ASN A O 1
ATOM 1673 N N . SER A 1 213 ? -10.210 -18.263 18.054 1.00 87.19 213 SER A N 1
ATOM 1674 C CA . SER A 1 213 ? -9.048 -18.372 18.931 1.00 87.19 213 SER A CA 1
ATOM 1675 C C . SER A 1 213 ? -8.862 -17.086 19.723 1.00 87.19 213 SER A C 1
ATOM 1677 O O . SER A 1 213 ? -8.795 -16.001 19.146 1.00 87.19 213 SER A O 1
ATOM 1679 N N . SER A 1 214 ? -8.720 -17.211 21.040 1.00 86.88 214 SER A N 1
ATOM 1680 C CA . SER A 1 214 ? -8.378 -16.094 21.922 1.00 86.88 214 SER A CA 1
ATOM 1681 C C . SER A 1 214 ? -6.875 -16.048 22.206 1.00 86.88 214 SER A C 1
ATOM 1683 O O . SER A 1 214 ? -6.237 -17.102 22.273 1.00 86.88 214 SER A O 1
ATOM 1685 N N . PRO A 1 215 ? -6.291 -14.850 22.386 1.00 86.19 215 PRO A N 1
ATOM 1686 C CA . PRO A 1 215 ? -4.922 -14.736 22.870 1.00 86.19 215 PRO A CA 1
ATOM 1687 C C . PRO A 1 215 ? -4.807 -15.349 24.273 1.00 86.19 215 PRO A C 1
ATOM 1689 O O . PRO A 1 215 ? -5.721 -15.244 25.098 1.00 86.19 215 PRO A O 1
ATOM 1692 N N . GLY A 1 216 ? -3.684 -16.019 24.537 1.00 85.12 216 GLY A N 1
ATOM 1693 C CA . GLY A 1 216 ? -3.442 -16.680 25.817 1.00 85.12 216 GLY A CA 1
ATOM 1694 C C . GLY A 1 216 ? -3.450 -15.684 26.977 1.00 85.12 216 GLY A C 1
ATOM 1695 O O . GLY A 1 216 ? -2.864 -14.608 26.878 1.00 85.12 216 GLY A O 1
ATOM 1696 N N . GLY A 1 217 ? -4.116 -16.043 28.078 1.00 85.56 217 GLY A N 1
ATOM 1697 C CA . GLY A 1 217 ? -4.169 -15.210 29.283 1.00 85.56 217 GLY A CA 1
ATOM 1698 C C . GLY A 1 217 ? -5.145 -14.032 29.221 1.00 85.56 217 GLY A C 1
ATOM 1699 O O . GLY A 1 217 ? -5.146 -13.219 30.143 1.00 85.56 217 GLY A O 1
ATOM 1700 N N . PHE A 1 218 ? -5.988 -13.935 28.186 1.00 90.69 218 PHE A N 1
ATOM 1701 C CA . PHE A 1 218 ? -7.052 -12.934 28.160 1.00 90.69 218 PHE A CA 1
ATOM 1702 C C . PHE A 1 218 ? -7.989 -13.105 29.362 1.00 90.69 218 PHE A C 1
ATOM 1704 O O . PHE A 1 218 ? -8.530 -14.187 29.598 1.00 90.69 218 PHE A O 1
ATOM 1711 N N . GLN A 1 219 ? -8.196 -12.013 30.092 1.00 92.62 219 GLN A N 1
ATOM 1712 C CA . GLN A 1 219 ? -9.181 -11.909 31.158 1.00 92.62 219 GLN A CA 1
ATOM 1713 C C . GLN A 1 219 ? -10.043 -10.671 30.900 1.00 92.62 219 GLN A C 1
ATOM 1715 O O . GLN A 1 219 ? -9.490 -9.610 30.581 1.00 92.62 219 GLN A O 1
ATOM 1720 N N . PRO A 1 220 ? -11.377 -10.772 31.035 1.00 94.75 220 PRO A N 1
ATOM 1721 C CA . PRO A 1 220 ? -12.247 -9.611 30.970 1.00 94.75 220 PRO A CA 1
ATOM 1722 C C . PRO A 1 220 ? -11.799 -8.537 31.961 1.00 94.75 220 PRO A C 1
ATOM 1724 O O . PRO A 1 220 ? -11.441 -8.827 33.102 1.00 94.75 220 PRO A O 1
ATOM 1727 N N . SER A 1 221 ? -11.819 -7.286 31.523 1.00 96.81 221 SER A N 1
ATOM 1728 C CA . SER A 1 221 ? -11.375 -6.153 32.331 1.00 96.81 221 SER A 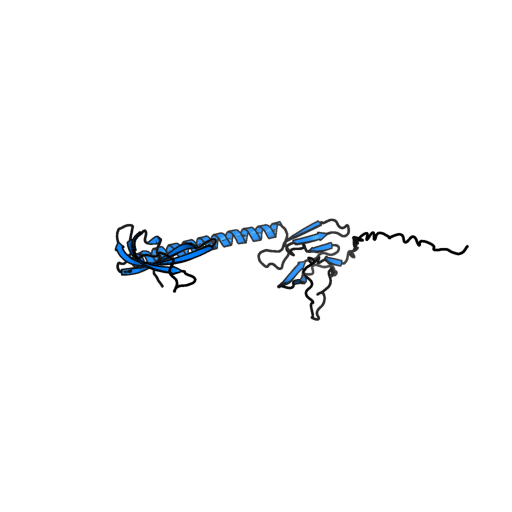CA 1
ATOM 1729 C C . SER A 1 221 ? -12.178 -4.908 31.993 1.00 96.81 221 SER A 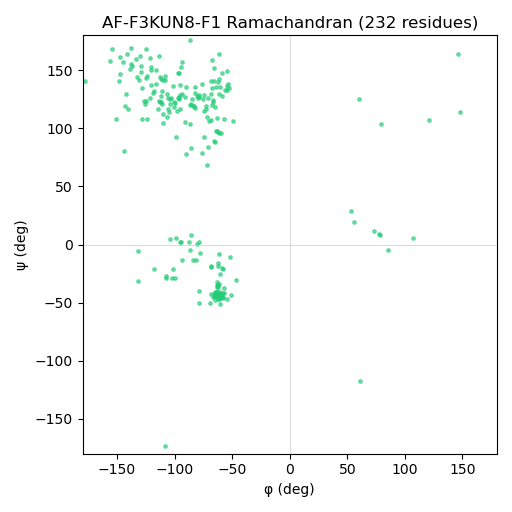C 1
ATOM 1731 O O . SER A 1 221 ? -12.845 -4.837 30.959 1.00 96.81 221 SER A O 1
ATOM 1733 N N . ILE A 1 222 ? -12.144 -3.936 32.898 1.00 97.56 222 ILE A N 1
ATOM 1734 C CA . ILE A 1 222 ? -12.771 -2.634 32.697 1.00 97.56 222 ILE A CA 1
ATOM 1735 C C . ILE A 1 222 ? -11.660 -1.605 32.581 1.00 97.56 222 ILE A C 1
ATOM 1737 O O . ILE A 1 222 ? -10.794 -1.525 33.454 1.00 97.56 222 ILE A O 1
ATOM 1741 N N . ILE A 1 223 ? -11.698 -0.815 31.515 1.00 97.50 223 ILE A N 1
ATOM 1742 C CA . ILE A 1 223 ? -10.718 0.237 31.260 1.00 97.50 223 ILE A CA 1
ATOM 1743 C C . ILE A 1 223 ? -11.408 1.561 30.945 1.00 97.50 223 ILE A C 1
ATOM 1745 O O . ILE A 1 223 ? -12.582 1.592 30.583 1.00 97.50 223 ILE A O 1
ATOM 1749 N N . TRP A 1 224 ? -10.652 2.648 31.059 1.00 97.81 224 TRP A N 1
ATOM 1750 C CA . TRP A 1 224 ? -11.026 3.967 30.558 1.00 97.81 224 TRP A CA 1
ATOM 1751 C C . TRP A 1 224 ? -10.093 4.339 29.411 1.00 97.81 224 TRP A C 1
ATOM 1753 O O . TRP A 1 224 ? -8.879 4.377 29.612 1.00 97.81 224 TRP A O 1
ATOM 1763 N N . ASP A 1 225 ? -10.644 4.623 28.234 1.00 97.25 225 ASP A N 1
ATOM 1764 C CA . ASP A 1 225 ? -9.858 4.891 27.024 1.00 97.25 225 ASP A CA 1
ATOM 1765 C C . ASP A 1 225 ? -10.483 6.009 26.172 1.00 97.25 225 ASP A C 1
ATOM 1767 O O . ASP A 1 225 ? -11.645 6.385 26.366 1.00 97.25 225 ASP A O 1
ATOM 1771 N N . ASP A 1 226 ? -9.696 6.558 25.249 1.00 96.31 226 ASP A N 1
ATOM 1772 C CA . ASP A 1 226 ? -10.154 7.536 24.260 1.00 96.31 226 ASP A CA 1
ATOM 1773 C C . ASP A 1 226 ? -11.065 6.834 23.233 1.00 96.31 226 ASP A C 1
ATOM 1775 O O . ASP A 1 226 ? -10.643 5.842 22.627 1.00 96.31 226 ASP A O 1
ATOM 1779 N N . PRO A 1 227 ? -12.297 7.321 22.986 1.00 95.75 227 PRO A N 1
ATOM 1780 C CA . PRO A 1 227 ? -13.192 6.728 21.993 1.00 95.75 227 PRO A CA 1
ATOM 1781 C C . PRO A 1 227 ? -12.603 6.683 20.570 1.00 95.75 227 PRO A C 1
ATOM 1783 O O . PRO A 1 227 ? -13.034 5.856 19.774 1.00 95.75 227 PRO A O 1
ATOM 1786 N N . MET A 1 228 ? -11.607 7.509 20.234 1.00 94.69 228 MET A N 1
ATOM 1787 C CA . MET A 1 228 ? -10.917 7.485 18.935 1.00 94.69 228 MET A CA 1
ATOM 1788 C C . MET A 1 228 ? -10.050 6.235 18.714 1.00 94.69 228 MET A C 1
ATOM 1790 O O . MET A 1 228 ? -9.738 5.895 17.564 1.00 94.69 228 MET A O 1
ATOM 1794 N N . ASN A 1 229 ? -9.682 5.534 19.791 1.00 95.25 229 ASN A N 1
ATOM 1795 C CA . ASN A 1 229 ? -8.948 4.266 19.730 1.00 95.25 229 ASN A CA 1
ATOM 1796 C C . ASN A 1 229 ? -9.848 3.078 19.360 1.00 95.25 229 ASN A C 1
ATOM 1798 O O . ASN A 1 229 ? -9.343 1.980 19.128 1.00 95.25 229 ASN A O 1
ATOM 1802 N N . TRP A 1 230 ? -11.161 3.298 19.293 1.00 95.38 230 TRP A N 1
ATOM 1803 C CA . TRP A 1 230 ? -12.167 2.270 19.085 1.00 95.38 230 TRP A CA 1
ATOM 1804 C C . TRP A 1 230 ? -12.980 2.556 17.823 1.00 95.38 230 TRP A C 1
ATOM 1806 O O . TRP A 1 230 ? -13.144 3.696 17.393 1.00 95.38 230 TRP A O 1
ATOM 1816 N N . ASP A 1 231 ? -13.502 1.495 17.229 1.00 95.94 231 ASP A N 1
ATOM 1817 C CA . ASP A 1 231 ? -14.458 1.524 16.132 1.00 95.94 231 ASP A CA 1
ATOM 1818 C C . ASP A 1 231 ? -15.734 0.785 16.579 1.00 95.94 231 ASP A C 1
ATOM 1820 O O . ASP A 1 231 ? -15.720 0.003 17.531 1.00 95.94 231 ASP A O 1
ATOM 1824 N N . LEU A 1 232 ? -16.860 1.026 15.907 1.00 95.31 232 LEU A N 1
ATOM 1825 C CA . LEU A 1 232 ? -18.056 0.200 16.102 1.00 95.31 232 LEU A CA 1
ATOM 1826 C C . LEU A 1 232 ? -17.783 -1.212 15.571 1.00 95.31 232 LEU A C 1
ATOM 1828 O O . LEU A 1 232 ? -17.263 -1.350 14.461 1.00 95.31 232 LEU A O 1
ATOM 1832 N N . CYS A 1 233 ? -18.163 -2.241 16.332 1.00 91.19 233 CYS A N 1
ATOM 1833 C CA . CYS A 1 233 ? -18.119 -3.614 15.827 1.00 91.19 233 CYS A CA 1
ATOM 1834 C C . CYS A 1 233 ? -19.060 -3.771 14.623 1.00 91.19 233 CYS A C 1
ATOM 1836 O O . CYS A 1 233 ? -20.173 -3.242 14.644 1.00 91.19 233 CYS A O 1
ATOM 1838 N N . GLN A 1 234 ? -18.621 -4.513 13.603 1.00 76.06 234 GLN A N 1
ATOM 1839 C CA . GLN A 1 234 ? -19.453 -4.980 12.487 1.00 76.06 234 GLN A CA 1
ATOM 1840 C C . GLN A 1 234 ? -19.764 -6.465 12.640 1.00 76.06 234 GLN A C 1
ATOM 1842 O O . GLN A 1 234 ? -18.868 -7.196 13.125 1.00 76.06 234 GLN A O 1
#

Nearest PDB structures (foldseek):
  8sjd-assembly1_A  TM=3.734E-01  e=9.566E-01  Musca domestica
  4v7e-assembly1_BC  TM=4.310E-01  e=2.927E+00  Triticum aestivum
  3d6e-assembly1_A  TM=2.118E-01  e=1.582E+00  Bacillus licheniformis
  5j0f-assembly2_B  TM=3.146E-01  e=7.159E+00  Homo sapiens

Solvent-accessible surface area (backbone atoms only — not comparable to full-atom values): 13890 Å² total; per-residue (Å²): 137,84,88,87,82,86,83,81,86,76,82,81,78,78,84,77,80,76,76,80,78,75,78,77,80,72,78,62,55,69,64,23,19,40,40,35,53,56,75,53,98,82,44,85,61,89,84,86,75,99,64,94,69,83,79,57,50,58,48,78,41,76,53,47,99,43,79,44,75,48,69,50,68,46,81,89,46,80,45,58,33,49,38,80,52,54,45,36,29,36,38,33,43,40,74,83,67,49,34,36,40,30,20,40,74,87,71,48,76,77,49,59,31,24,46,26,79,87,77,67,28,41,64,34,49,60,67,59,32,47,50,52,48,50,51,52,51,51,52,50,50,51,51,50,52,51,51,52,51,51,51,50,51,51,50,60,72,41,43,71,57,58,63,30,72,70,28,55,32,26,35,79,46,84,41,79,56,92,95,46,78,44,52,31,37,37,34,27,33,25,75,44,70,61,99,73,36,31,29,31,42,37,71,48,51,20,28,68,94,41,74,91,41,58,61,87,86,76,69,72,47,76,48,75,44,53,61,86,70,44,42,68,60,130

Secondary structure (DSSP, 8-state):
-----------------------------TT-EEEE----TT--------STTSS-SEEEE-SSSEEEEEEEE-SS-EEEEEEEE-TTEEEEE-TTSSEEEEEETTS-EEEEEEE-TTTSSBEE-HHHHHHHHHHHHHHHHHHHHHHHHHHHHHHHHHHHHHTSTT-EEEEEEEEEETTEEEEEEEEEEEEEE-SS-EEEEEEEEEETTBTT-PPTT---EEEEE-GGG-EE--

pLDDT: mean 75.39, std 23.05, range [26.64, 98.38]

Organism: NCBI:txid887062

Radius of gyration: 33.94 Å; Cα contacts (8 Å, |Δi|>4): 381; chains: 1; bounding box: 94×80×75 Å